Protein AF-A0A433E8P8-F1 (afdb_monomer_lite)

Structure (mmCIF, N/CA/C/O backbone):
data_AF-A0A433E8P8-F1
#
_entry.id   AF-A0A433E8P8-F1
#
loop_
_atom_site.group_PDB
_atom_site.id
_atom_site.type_symbol
_atom_site.label_atom_id
_atom_site.label_alt_id
_atom_site.label_comp_id
_atom_site.label_asym_id
_atom_site.label_entity_id
_atom_site.label_seq_id
_atom_site.pdbx_PDB_ins_code
_atom_site.Cartn_x
_atom_site.Cartn_y
_atom_site.Cartn_z
_atom_site.occupancy
_atom_site.B_iso_or_equiv
_atom_site.auth_seq_id
_atom_site.auth_comp_id
_atom_site.auth_asym_id
_atom_site.auth_atom_id
_atom_site.pdbx_PDB_model_num
ATOM 1 N N . MET A 1 1 ? 8.551 -35.996 46.171 1.00 39.94 1 MET A N 1
ATOM 2 C CA . MET A 1 1 ? 9.873 -35.864 45.514 1.00 39.94 1 MET A CA 1
ATOM 3 C C . MET A 1 1 ? 9.996 -34.426 45.002 1.00 39.94 1 MET A C 1
ATOM 5 O O . MET A 1 1 ? 9.026 -33.947 44.440 1.00 39.94 1 MET A O 1
ATOM 9 N N . ILE A 1 2 ? 10.965 -33.625 45.472 1.00 40.53 2 ILE A N 1
ATOM 10 C CA . ILE A 1 2 ? 12.286 -33.384 44.827 1.00 40.53 2 ILE A CA 1
ATOM 11 C C . ILE A 1 2 ? 12.084 -32.727 43.445 1.00 40.53 2 ILE A C 1
ATOM 13 O O . ILE A 1 2 ? 11.641 -33.420 42.542 1.00 40.53 2 ILE A O 1
ATOM 17 N N . SER A 1 3 ? 12.269 -31.419 43.207 1.00 45.62 3 SER A N 1
ATOM 18 C CA . SER A 1 3 ? 13.007 -30.315 43.876 1.00 45.62 3 SER A CA 1
ATOM 19 C C . SER A 1 3 ? 14.523 -30.243 43.614 1.00 45.62 3 SER A C 1
ATOM 21 O O . SER A 1 3 ? 15.326 -30.794 44.364 1.00 45.62 3 SER A O 1
ATOM 23 N N . GLN A 1 4 ? 14.888 -29.488 42.568 1.00 44.59 4 GLN A N 1
ATOM 24 C CA . GLN A 1 4 ? 16.209 -28.922 42.240 1.00 44.59 4 GLN A CA 1
ATOM 25 C C . GLN A 1 4 ? 16.003 -27.716 41.291 1.00 44.59 4 GLN A C 1
ATOM 27 O O . GLN A 1 4 ? 14.996 -27.679 40.593 1.00 44.59 4 GLN A O 1
ATOM 32 N N . LYS A 1 5 ? 16.940 -26.772 41.119 1.00 45.53 5 LYS A N 1
ATOM 33 C CA . LYS A 1 5 ? 17.704 -25.974 42.105 1.00 45.53 5 LYS A CA 1
ATOM 34 C C . LYS A 1 5 ? 18.268 -24.738 41.367 1.00 45.53 5 LYS A C 1
ATOM 36 O O . LYS A 1 5 ? 18.470 -24.797 40.160 1.00 45.53 5 LYS A O 1
ATOM 41 N N . MET A 1 6 ? 18.528 -23.632 42.066 1.00 47.59 6 MET A N 1
ATOM 42 C CA . MET A 1 6 ? 19.082 -22.410 41.453 1.00 47.59 6 MET A CA 1
ATOM 43 C C . MET A 1 6 ? 20.539 -22.588 40.995 1.00 47.59 6 MET A C 1
ATOM 45 O O . MET A 1 6 ? 21.353 -23.115 41.753 1.00 47.59 6 MET A O 1
ATOM 49 N N . VAL A 1 7 ? 20.881 -21.988 39.852 1.00 45.47 7 VAL A N 1
ATOM 50 C CA . VAL A 1 7 ? 22.133 -21.237 39.651 1.00 45.47 7 VAL A CA 1
ATOM 51 C C . VAL A 1 7 ? 21.758 -19.940 38.933 1.00 45.47 7 VAL A C 1
ATOM 53 O O . VAL A 1 7 ? 20.931 -19.957 38.026 1.00 45.47 7 VAL A O 1
ATOM 56 N N . GLY A 1 8 ? 22.347 -18.820 39.342 1.00 38.81 8 GLY A N 1
ATOM 57 C CA . GLY A 1 8 ? 22.247 -17.541 38.641 1.00 38.81 8 GLY A CA 1
ATOM 58 C C . GLY A 1 8 ? 23.615 -16.869 38.590 1.00 38.81 8 GLY A C 1
ATOM 59 O O . GLY A 1 8 ? 24.487 -17.188 39.397 1.00 38.81 8 GLY A O 1
ATOM 60 N N . VAL A 1 9 ? 23.796 -15.936 37.656 1.00 38.75 9 VAL A N 1
ATOM 61 C CA . VAL A 1 9 ? 24.980 -15.071 37.585 1.00 38.75 9 VAL A CA 1
ATOM 62 C C . VAL A 1 9 ? 24.516 -13.625 37.470 1.00 38.75 9 VAL A C 1
ATOM 64 O O . VAL A 1 9 ? 23.704 -13.289 36.612 1.00 38.75 9 VAL A O 1
ATOM 67 N N . LEU A 1 10 ? 25.044 -12.785 38.355 1.00 40.22 10 LEU A N 1
ATOM 68 C CA . LEU A 1 10 ? 24.885 -11.336 38.358 1.00 40.22 10 LEU A CA 1
ATOM 69 C C . LEU A 1 10 ? 26.182 -10.717 37.829 1.00 40.22 10 LEU A C 1
ATOM 71 O O . LEU A 1 10 ? 27.251 -11.020 38.353 1.00 40.22 10 LEU A O 1
ATOM 75 N N . MET A 1 11 ? 26.085 -9.814 36.854 1.00 42.91 11 MET A N 1
ATOM 76 C CA . MET A 1 11 ? 27.160 -8.881 36.509 1.00 42.91 11 MET A CA 1
ATOM 77 C C . MET A 1 11 ? 26.560 -7.505 36.228 1.00 42.91 11 MET A C 1
ATOM 79 O O . MET A 1 11 ? 25.650 -7.367 35.414 1.00 42.91 11 MET A O 1
ATOM 83 N N . LEU A 1 12 ? 27.061 -6.499 36.942 1.00 46.53 12 LEU A N 1
ATOM 84 C CA . LEU A 1 12 ? 26.674 -5.095 36.820 1.00 46.53 12 LEU A CA 1
ATOM 85 C C . LEU A 1 12 ? 27.708 -4.352 35.976 1.00 46.53 12 LEU A C 1
ATOM 87 O O . LEU A 1 12 ? 28.896 -4.469 36.252 1.00 46.53 12 LEU A O 1
ATOM 91 N N . LEU A 1 13 ? 27.249 -3.519 35.042 1.00 41.50 13 LEU A N 1
ATOM 92 C CA . LEU A 1 13 ? 27.940 -2.315 34.567 1.00 41.50 13 LEU A CA 1
ATOM 93 C C . LEU A 1 13 ? 26.898 -1.448 33.821 1.00 41.50 13 LEU A C 1
ATOM 95 O O . LEU A 1 13 ? 26.081 -1.990 33.087 1.00 41.50 13 LEU A O 1
ATOM 99 N N . GLY A 1 14 ? 26.820 -0.124 33.960 1.00 37.12 14 GLY A N 1
ATOM 100 C CA . GLY A 1 14 ? 27.630 0.779 34.781 1.00 37.12 14 GLY A CA 1
ATOM 101 C C . GLY A 1 14 ? 28.131 1.968 33.964 1.00 37.12 14 GLY A C 1
ATOM 102 O O . GLY A 1 14 ? 29.299 1.997 33.599 1.00 37.12 14 GLY A O 1
ATOM 103 N N . GLY A 1 15 ? 27.258 2.934 33.655 1.00 38.78 15 GLY A N 1
ATOM 104 C CA . GLY A 1 15 ? 27.629 4.087 32.828 1.00 38.78 15 GLY A CA 1
ATOM 105 C C . GLY A 1 15 ? 26.532 5.143 32.722 1.00 38.78 15 GLY A C 1
ATOM 106 O O . GLY A 1 15 ? 25.720 5.102 31.804 1.00 38.78 15 GLY A O 1
ATOM 107 N N . ALA A 1 16 ? 26.524 6.101 33.650 1.00 42.28 16 ALA A N 1
ATOM 108 C CA . ALA A 1 16 ? 25.745 7.331 33.533 1.00 42.28 16 ALA A CA 1
ATOM 109 C C . ALA A 1 16 ? 26.686 8.480 33.144 1.00 42.28 16 ALA A C 1
ATOM 111 O O . ALA A 1 16 ? 27.719 8.667 33.785 1.00 42.28 16 ALA A O 1
ATOM 112 N N . ILE A 1 17 ? 26.330 9.252 32.114 1.00 49.81 17 ILE A N 1
ATOM 113 C CA . ILE A 1 17 ? 27.082 10.439 31.690 1.00 49.81 17 ILE A CA 1
ATOM 114 C C . ILE A 1 17 ? 26.237 11.669 32.019 1.00 49.81 17 ILE A C 1
ATOM 116 O O . ILE A 1 17 ? 25.195 11.894 31.409 1.00 49.81 17 ILE A O 1
ATOM 120 N N . ALA A 1 18 ? 26.684 12.452 32.999 1.00 40.50 18 ALA A N 1
ATOM 121 C CA . ALA A 1 18 ? 26.110 13.757 33.303 1.00 40.50 18 ALA A CA 1
ATOM 122 C C . ALA A 1 18 ? 26.801 14.843 32.466 1.00 40.50 18 ALA A C 1
ATOM 124 O O . ALA A 1 18 ? 28.017 14.802 32.281 1.00 40.50 18 ALA A O 1
ATOM 125 N N . VAL A 1 19 ? 26.037 15.835 32.006 1.00 51.69 19 VAL A N 1
ATOM 126 C CA . VAL A 1 19 ? 26.564 17.037 31.344 1.00 51.69 19 VAL A CA 1
ATOM 127 C C . VAL A 1 19 ? 26.182 18.276 32.153 1.00 51.69 19 VAL A C 1
ATOM 129 O O . VAL A 1 19 ? 25.003 18.550 32.364 1.00 51.69 19 VAL A O 1
ATOM 132 N N . THR A 1 20 ? 27.196 19.009 32.617 1.00 56.03 20 THR A N 1
ATOM 133 C CA . THR A 1 20 ? 27.062 20.196 33.474 1.00 56.03 20 THR A CA 1
ATOM 134 C C . THR A 1 20 ? 27.998 21.293 32.970 1.00 56.03 20 THR A C 1
ATOM 136 O O . THR A 1 20 ? 29.179 21.045 32.748 1.00 56.03 20 THR A O 1
ATOM 139 N N . GLY A 1 21 ? 27.465 22.506 32.823 1.00 34.75 21 GLY A N 1
ATOM 140 C CA . GLY A 1 21 ? 28.134 23.697 32.285 1.00 34.75 21 GLY A CA 1
ATOM 141 C C . GLY A 1 21 ? 27.082 24.525 31.536 1.00 34.75 21 GLY A C 1
ATOM 142 O O . GLY A 1 21 ? 26.451 24.001 30.628 1.00 34.75 21 GLY A O 1
ATOM 143 N N . CYS A 1 22 ? 26.695 25.738 31.939 1.00 43.53 22 CYS A N 1
ATOM 144 C CA . CYS A 1 22 ? 27.522 26.909 32.260 1.00 43.53 22 CYS A CA 1
ATOM 145 C C . CYS A 1 22 ? 28.447 27.255 31.074 1.00 43.53 22 CYS A C 1
ATOM 147 O O . CYS A 1 22 ? 29.278 26.435 30.704 1.00 43.53 22 CYS A O 1
ATOM 149 N N . GLY A 1 23 ? 28.351 28.403 30.402 1.00 35.25 23 GLY A N 1
ATOM 150 C CA . GLY A 1 23 ? 27.647 29.644 30.742 1.00 35.25 23 GLY A CA 1
ATOM 151 C C . GLY A 1 23 ? 28.663 30.770 30.909 1.00 35.25 23 GLY A C 1
ATOM 152 O O . GLY A 1 23 ? 29.367 30.818 31.911 1.00 35.25 23 GLY A O 1
ATOM 153 N N . GLY A 1 24 ? 28.758 31.661 29.923 1.00 30.20 24 GLY A N 1
ATOM 154 C CA . GLY A 1 24 ? 29.717 32.764 29.935 1.00 30.20 24 GLY A CA 1
ATOM 155 C C . GLY A 1 24 ? 29.775 33.491 28.594 1.00 30.20 24 GLY A C 1
ATOM 156 O O . GLY A 1 24 ? 29.871 32.857 27.546 1.00 30.20 24 GLY A O 1
ATOM 157 N N . SER A 1 25 ? 29.699 34.819 28.637 1.00 42.50 25 SER A N 1
ATOM 158 C CA . SER A 1 25 ? 29.883 35.692 27.473 1.00 42.50 25 SER A CA 1
ATOM 159 C C . SER A 1 25 ? 31.365 35.805 27.101 1.00 42.50 25 SER A C 1
ATOM 161 O O . SER A 1 25 ? 32.224 35.760 27.980 1.00 42.50 25 SER A O 1
ATOM 163 N N . GLY A 1 26 ? 31.666 36.019 25.819 1.00 35.69 26 GLY A N 1
ATOM 164 C CA . GLY A 1 26 ? 33.033 36.228 25.332 1.00 35.69 26 GLY A CA 1
ATOM 165 C C . GLY A 1 26 ? 33.061 37.112 24.089 1.00 35.69 26 GLY A C 1
ATOM 166 O O . GLY A 1 26 ? 32.854 36.635 22.979 1.00 35.69 26 GLY A O 1
ATOM 167 N N . GLU A 1 27 ? 33.313 38.402 24.286 1.00 36.09 27 GLU A N 1
ATOM 168 C CA . GLU A 1 27 ? 33.519 39.398 23.230 1.00 36.09 27 GLU A CA 1
ATOM 169 C C . GLU A 1 27 ? 35.020 39.695 23.098 1.00 36.09 27 GLU A C 1
ATOM 171 O O . GLU A 1 27 ? 35.674 39.871 24.125 1.00 36.09 27 GLU A O 1
ATOM 176 N N . SER A 1 28 ? 35.557 39.763 21.868 1.00 36.75 28 SER A N 1
ATOM 177 C CA . SER A 1 28 ? 36.638 40.684 21.436 1.00 36.75 28 SER A CA 1
ATOM 178 C C . SER A 1 28 ? 37.346 40.246 20.147 1.00 36.75 28 SER A C 1
ATOM 180 O O . SER A 1 28 ? 37.999 39.209 20.077 1.00 36.75 28 SER A O 1
ATOM 182 N N . THR A 1 29 ? 37.284 41.135 19.160 1.00 37.38 29 THR A N 1
ATOM 183 C CA . THR A 1 29 ? 38.372 41.600 18.282 1.00 37.38 29 THR A CA 1
ATOM 184 C C . THR A 1 29 ? 39.806 41.115 18.565 1.00 37.38 29 THR A C 1
ATOM 186 O O . THR A 1 29 ? 40.356 41.377 19.632 1.00 37.38 29 THR A O 1
ATOM 189 N N . ALA A 1 30 ? 40.481 40.626 17.518 1.00 34.25 30 ALA A N 1
ATOM 190 C CA . ALA A 1 30 ? 41.922 40.808 17.291 1.00 34.25 30 ALA A CA 1
ATOM 191 C C . ALA A 1 30 ? 42.221 40.809 15.773 1.00 34.25 30 ALA A C 1
ATOM 193 O O . ALA A 1 30 ? 41.451 40.251 14.992 1.00 34.25 30 ALA A O 1
ATOM 194 N N . SER A 1 31 ? 43.313 41.455 15.351 1.00 34.06 31 SER A N 1
ATOM 195 C CA . SER A 1 31 ? 43.582 41.799 13.941 1.00 34.06 31 SER A CA 1
ATOM 196 C C . SER A 1 31 ? 44.835 41.125 13.367 1.00 34.06 31 SER A C 1
ATOM 198 O O . SER A 1 31 ? 45.732 40.756 14.118 1.00 34.06 31 SER A O 1
ATOM 200 N N . SER A 1 32 ? 44.951 41.174 12.030 1.00 34.78 32 SER A N 1
ATOM 201 C CA . SER A 1 32 ? 46.214 41.147 11.261 1.00 34.78 32 SER A CA 1
ATOM 202 C C . SER A 1 32 ? 46.967 39.805 11.138 1.00 34.78 32 SER A C 1
ATOM 204 O O . SER A 1 32 ? 46.941 38.977 12.035 1.00 34.78 32 SER A O 1
ATOM 206 N N . ALA A 1 33 ? 47.734 39.548 10.068 1.00 32.78 33 ALA A N 1
ATOM 207 C CA . ALA A 1 33 ? 47.738 40.127 8.712 1.00 32.78 33 ALA A CA 1
ATOM 208 C C . ALA A 1 33 ? 48.635 39.294 7.771 1.00 32.78 33 ALA A C 1
ATOM 210 O O . ALA A 1 33 ? 49.668 38.788 8.201 1.00 32.78 33 ALA A O 1
ATOM 211 N N . THR A 1 34 ? 48.336 39.317 6.469 1.00 32.59 34 THR A N 1
ATOM 212 C CA . THR A 1 34 ? 49.358 39.270 5.405 1.00 32.59 34 THR A CA 1
ATOM 213 C C . THR A 1 34 ? 48.843 39.995 4.160 1.00 32.59 34 THR A C 1
ATOM 215 O O . THR A 1 34 ? 47.636 40.095 3.948 1.00 32.59 34 THR A O 1
ATOM 218 N N . ALA A 1 35 ? 49.752 40.568 3.371 1.00 37.12 35 ALA A N 1
ATOM 219 C CA . ALA A 1 35 ? 49.423 41.450 2.251 1.00 37.12 35 ALA A CA 1
ATOM 220 C C . ALA A 1 35 ? 49.508 40.745 0.888 1.00 37.12 35 ALA A C 1
ATOM 222 O O . ALA A 1 35 ? 50.260 39.785 0.729 1.00 37.12 35 ALA A O 1
ATOM 223 N N . GLN A 1 36 ? 48.841 41.310 -0.122 1.00 37.66 36 GLN A N 1
ATOM 224 C CA . GLN A 1 36 ? 49.278 41.189 -1.513 1.00 37.66 36 GLN A CA 1
ATOM 225 C C . GLN A 1 36 ? 49.096 42.528 -2.243 1.00 37.66 36 GLN A C 1
ATOM 227 O O . GLN A 1 36 ? 48.164 43.278 -1.958 1.00 37.66 36 GLN A O 1
ATOM 232 N N . SER A 1 37 ? 50.043 42.850 -3.123 1.00 35.81 37 SER A N 1
ATOM 233 C CA . SER A 1 37 ? 50.263 44.202 -3.644 1.00 35.81 37 SER A CA 1
ATOM 234 C C . SER A 1 37 ? 49.359 44.594 -4.815 1.00 35.81 37 SER A C 1
ATOM 236 O O . SER A 1 37 ? 48.898 43.757 -5.589 1.00 35.81 37 SER A O 1
ATOM 238 N N . SER A 1 38 ? 49.181 45.904 -4.976 1.00 35.62 38 SER A N 1
ATOM 239 C CA . SER A 1 38 ? 48.464 46.554 -6.076 1.00 35.62 38 SER A CA 1
ATOM 240 C C . SER A 1 38 ? 49.141 46.389 -7.443 1.00 35.62 38 SER A C 1
ATOM 242 O O . SER A 1 38 ? 50.366 46.321 -7.537 1.00 35.62 38 SER A O 1
ATOM 244 N N . SER A 1 39 ? 48.355 46.522 -8.516 1.00 34.28 39 SER A N 1
ATOM 245 C CA . SER A 1 39 ? 48.738 47.278 -9.722 1.00 34.28 39 SER A CA 1
ATOM 246 C C . SER A 1 39 ? 47.491 47.696 -10.506 1.00 34.28 39 SER A C 1
ATOM 248 O O . SER A 1 39 ? 46.573 46.900 -10.682 1.00 34.28 39 SER A O 1
ATOM 250 N N . SER A 1 40 ? 47.451 48.953 -10.952 1.00 37.97 40 SER A N 1
ATOM 251 C CA . SER A 1 40 ? 46.314 49.540 -11.678 1.00 37.97 40 SER A CA 1
ATOM 252 C C . SER A 1 40 ? 46.493 49.461 -13.197 1.00 37.97 40 SER A C 1
ATOM 254 O O . SER A 1 40 ? 47.618 49.488 -13.690 1.00 37.97 40 SER A O 1
ATOM 256 N N . ALA A 1 41 ? 45.383 49.480 -13.939 1.00 37.47 41 ALA A N 1
ATOM 257 C CA . ALA A 1 41 ? 45.350 49.777 -15.372 1.00 37.47 41 ALA A CA 1
ATOM 258 C C . ALA A 1 41 ? 44.338 50.907 -15.649 1.00 37.47 41 ALA A C 1
ATOM 260 O O . ALA A 1 41 ? 43.328 51.021 -14.955 1.00 37.47 41 ALA A O 1
ATOM 261 N N . SER A 1 42 ? 44.651 51.774 -16.614 1.00 37.88 42 SER A N 1
ATOM 262 C CA . SER A 1 42 ? 43.995 53.080 -16.804 1.00 37.88 42 SER A CA 1
ATOM 263 C C . SER A 1 42 ? 42.729 53.043 -17.674 1.00 37.88 42 SER A C 1
ATOM 265 O O . SER A 1 42 ? 42.418 52.044 -18.317 1.00 37.88 42 SER A O 1
ATOM 267 N N . VAL A 1 43 ? 42.001 54.165 -17.697 1.00 39.66 43 VAL A N 1
ATOM 268 C CA . VAL A 1 43 ? 40.684 54.335 -18.341 1.00 39.66 43 VAL A CA 1
ATOM 269 C C . VAL A 1 43 ? 40.717 55.221 -19.602 1.00 39.66 43 VAL A C 1
ATOM 271 O O . VAL A 1 43 ? 41.666 55.974 -19.801 1.00 39.66 43 VAL A O 1
ATOM 274 N N . ALA A 1 44 ? 39.586 55.209 -20.326 1.00 35.38 44 ALA A N 1
ATOM 275 C CA . ALA A 1 44 ? 39.037 56.239 -21.233 1.00 35.38 44 ALA A CA 1
ATOM 276 C C . ALA A 1 44 ? 39.145 56.041 -22.768 1.00 35.38 44 ALA A C 1
ATOM 278 O O . ALA A 1 44 ? 40.149 55.601 -23.318 1.00 35.38 44 ALA A O 1
ATOM 279 N N . SER A 1 45 ? 38.030 56.379 -23.432 1.00 35.97 45 SER A N 1
ATOM 280 C CA . SER A 1 45 ? 37.663 56.123 -24.839 1.00 35.97 45 SER A CA 1
ATOM 281 C C . SER A 1 45 ? 38.172 57.200 -25.826 1.00 35.97 45 SER A C 1
ATOM 283 O O . SER A 1 45 ? 38.655 58.247 -25.406 1.00 35.97 45 SER A O 1
ATOM 285 N N . THR A 1 46 ? 38.021 57.058 -27.153 1.00 38.50 46 THR A N 1
ATOM 286 C CA . THR A 1 46 ? 36.801 57.492 -27.892 1.00 38.50 46 THR A CA 1
ATOM 287 C C . THR A 1 46 ? 36.850 57.172 -29.408 1.00 38.50 46 THR A C 1
ATOM 289 O O . THR A 1 46 ? 37.929 57.093 -29.972 1.00 38.50 46 THR A O 1
ATOM 292 N N . SER A 1 47 ? 35.658 57.012 -30.021 1.00 39.09 47 SER A N 1
ATOM 293 C CA . SER A 1 47 ? 35.201 57.322 -31.409 1.00 39.09 47 SER A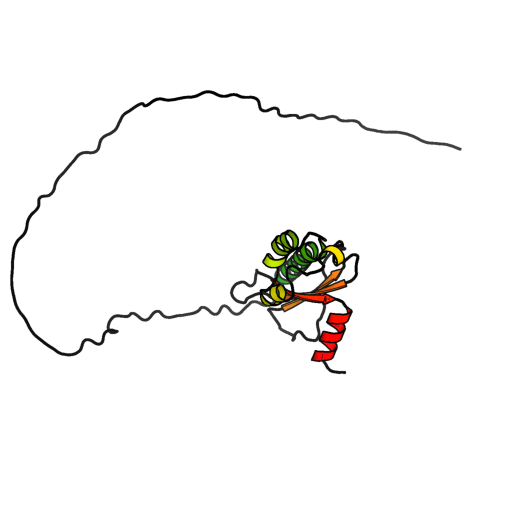 CA 1
ATOM 294 C C . SER A 1 47 ? 36.178 57.318 -32.614 1.00 39.09 47 SER A C 1
ATOM 296 O O . SER A 1 47 ? 37.227 57.939 -32.548 1.00 39.09 47 SER A O 1
ATOM 298 N N . ALA A 1 48 ? 35.854 56.838 -33.831 1.00 37.22 48 ALA A N 1
ATOM 299 C CA . ALA A 1 48 ? 34.694 56.141 -34.444 1.00 37.22 48 ALA A CA 1
ATOM 300 C C . ALA A 1 48 ? 35.156 55.620 -35.864 1.00 37.22 48 ALA A C 1
ATOM 302 O O . ALA A 1 48 ? 36.356 55.427 -36.018 1.00 37.22 48 ALA A O 1
ATOM 303 N N . ALA A 1 49 ? 34.401 55.346 -36.952 1.00 35.56 49 ALA A N 1
ATOM 304 C CA . ALA A 1 49 ? 32.986 55.509 -37.342 1.00 35.56 49 ALA A CA 1
ATOM 305 C C . ALA A 1 49 ? 32.583 54.617 -38.562 1.00 35.56 49 ALA A C 1
ATOM 307 O O . ALA A 1 49 ? 33.435 54.069 -39.250 1.00 35.56 49 ALA A O 1
ATOM 308 N N . SER A 1 50 ? 31.272 54.559 -38.844 1.00 38.81 50 SER A N 1
ATOM 309 C CA . SER A 1 50 ? 30.563 54.330 -40.129 1.00 38.81 50 SER A CA 1
ATOM 310 C C . SER A 1 50 ? 31.123 53.426 -41.250 1.00 38.81 50 SER A C 1
ATOM 312 O O . SER A 1 50 ? 31.930 53.852 -42.071 1.00 38.81 50 SER A O 1
ATOM 314 N N . SER A 1 51 ? 30.420 52.316 -41.503 1.00 35.81 51 SER A N 1
ATOM 315 C CA . SER A 1 51 ? 29.819 52.061 -42.829 1.00 35.81 51 SER A CA 1
ATOM 316 C C . SER A 1 51 ? 28.528 51.245 -42.669 1.00 35.81 51 SER A C 1
ATOM 318 O O . SER A 1 51 ? 28.402 50.473 -41.721 1.00 35.81 51 SER A O 1
ATOM 320 N N . ALA A 1 52 ? 27.546 51.452 -43.550 1.00 47.09 52 ALA A N 1
ATOM 321 C CA . ALA A 1 52 ? 26.275 50.730 -43.536 1.00 47.09 52 ALA A CA 1
ATOM 322 C C . ALA A 1 52 ? 26.086 49.993 -44.864 1.00 47.09 52 ALA A C 1
ATOM 324 O O . ALA A 1 52 ? 26.269 50.582 -45.928 1.00 47.09 52 ALA A O 1
ATOM 325 N N . SER A 1 53 ? 25.692 48.724 -44.795 1.00 40.22 53 SER A N 1
ATOM 326 C CA . SER A 1 53 ? 25.218 47.955 -45.944 1.00 40.22 53 SER A CA 1
ATOM 327 C C . SER A 1 53 ? 24.012 47.133 -45.508 1.00 40.22 53 SER A C 1
ATOM 329 O O . SER A 1 53 ? 24.021 46.539 -44.429 1.00 40.22 53 SER A O 1
ATOM 331 N N . SER A 1 54 ? 22.957 47.161 -46.312 1.00 49.56 54 SER A N 1
ATOM 332 C CA . SER A 1 54 ? 21.638 46.660 -45.933 1.00 49.56 54 SER A CA 1
ATOM 333 C C . SER A 1 54 ? 21.314 45.331 -46.606 1.00 49.56 54 SER A C 1
ATOM 335 O O . SER A 1 54 ? 21.602 45.149 -47.786 1.00 49.56 54 SER A O 1
ATOM 337 N N . SER A 1 55 ? 20.492 44.544 -45.904 1.00 45.34 55 SER A N 1
ATOM 338 C CA . SER A 1 55 ? 19.503 43.606 -46.459 1.00 45.34 55 SER A CA 1
ATOM 339 C C . SER A 1 55 ? 19.882 42.125 -46.630 1.00 45.34 55 SER A C 1
ATOM 341 O O . SER A 1 55 ? 21.029 41.756 -46.849 1.00 45.34 55 SER A O 1
ATOM 343 N N . LEU A 1 56 ? 18.802 41.333 -46.614 1.00 45.06 56 LEU A N 1
ATOM 344 C CA . LEU A 1 56 ? 18.620 39.923 -46.986 1.00 45.06 56 LEU A CA 1
ATOM 345 C C . LEU A 1 56 ? 19.067 38.823 -45.999 1.00 45.06 56 LEU A C 1
ATOM 347 O O . LEU A 1 56 ? 20.221 38.428 -45.918 1.00 45.06 56 LEU A O 1
ATOM 351 N N . ASP A 1 57 ? 18.034 38.285 -45.342 1.00 54.62 57 ASP A N 1
ATOM 352 C CA . ASP A 1 57 ? 17.833 36.901 -44.888 1.00 54.62 57 ASP A CA 1
ATOM 353 C C . ASP A 1 57 ? 18.960 36.182 -44.125 1.00 54.62 57 ASP A C 1
ATOM 355 O O . ASP A 1 57 ? 19.723 35.380 -44.661 1.00 54.62 57 ASP A O 1
ATOM 359 N N . ALA A 1 58 ? 18.957 36.371 -42.804 1.00 50.59 58 ALA A N 1
ATOM 360 C CA . ALA A 1 58 ? 19.516 35.409 -41.862 1.00 50.59 58 ALA A CA 1
ATOM 361 C C . ALA A 1 58 ? 18.367 34.741 -41.091 1.00 50.59 58 ALA A C 1
ATOM 363 O O . ALA A 1 58 ? 17.878 35.280 -40.097 1.00 50.59 58 ALA A O 1
ATOM 364 N N . SER A 1 59 ? 17.926 33.564 -41.550 1.00 55.91 59 SER A N 1
ATOM 365 C CA . SER A 1 59 ? 16.946 32.744 -40.823 1.00 55.91 59 SER A CA 1
ATOM 366 C C . SER A 1 59 ? 17.409 32.499 -39.370 1.00 55.91 59 SER A C 1
ATOM 368 O O . SER A 1 59 ? 18.520 31.999 -39.168 1.00 55.91 59 SER A O 1
ATOM 370 N N . PRO A 1 60 ? 16.587 32.791 -38.338 1.00 57.72 60 PRO A N 1
ATOM 371 C CA . PRO A 1 60 ? 17.038 32.930 -36.941 1.00 57.72 60 PRO A CA 1
ATOM 372 C C . PRO A 1 60 ? 17.445 31.619 -36.241 1.00 57.72 60 PRO A C 1
ATOM 374 O O . PRO A 1 60 ? 17.753 31.622 -35.053 1.00 57.72 60 PRO A O 1
ATOM 377 N N . LEU A 1 61 ? 17.442 30.496 -36.963 1.00 60.56 61 LEU A N 1
ATOM 378 C CA . LEU A 1 61 ? 17.836 29.170 -36.476 1.00 60.56 61 LEU A CA 1
ATOM 379 C C . LEU A 1 61 ? 19.207 28.713 -37.011 1.00 60.56 61 LEU A C 1
ATOM 381 O O . LEU A 1 61 ? 19.723 27.693 -36.550 1.00 60.56 61 LEU A O 1
ATOM 385 N N . SER A 1 62 ? 19.822 29.466 -37.932 1.00 55.06 62 SER A N 1
ATOM 386 C CA . SER A 1 62 ? 21.144 29.187 -38.519 1.00 55.06 62 SER A CA 1
ATOM 387 C C . SER A 1 62 ? 22.278 29.386 -37.504 1.00 55.06 62 SER A C 1
ATOM 389 O O . SER A 1 62 ? 23.006 30.374 -37.529 1.00 55.06 62 SER A O 1
ATOM 391 N N . GLY A 1 63 ? 22.403 28.439 -36.576 1.00 51.72 63 GLY A N 1
ATOM 392 C CA . GLY A 1 63 ? 23.332 28.487 -35.443 1.00 51.72 63 GLY A CA 1
ATOM 393 C C . GLY A 1 63 ? 22.891 27.634 -34.250 1.00 51.72 63 GLY A C 1
ATOM 394 O O . GLY A 1 63 ? 23.723 27.280 -33.414 1.00 51.72 63 GLY A O 1
ATOM 395 N N . VAL A 1 64 ? 21.615 27.225 -34.187 1.00 58.53 64 VAL A N 1
ATOM 396 C CA . VAL A 1 64 ? 21.169 26.195 -33.239 1.00 58.53 64 VAL A CA 1
ATOM 397 C C . VAL A 1 64 ? 21.788 24.861 -33.648 1.00 58.53 64 VAL A C 1
ATOM 399 O O . VAL A 1 64 ? 21.311 24.164 -34.543 1.00 58.53 64 VAL A O 1
ATOM 402 N N . LYS A 1 65 ? 22.867 24.484 -32.954 1.00 61.03 65 LYS A N 1
ATOM 403 C CA . LYS A 1 65 ? 23.321 23.096 -32.889 1.00 61.03 65 LYS A CA 1
ATOM 404 C C . LYS A 1 65 ? 22.228 22.315 -32.167 1.00 61.03 65 LYS A C 1
ATOM 406 O O . LYS A 1 65 ? 22.180 22.327 -30.939 1.00 61.03 65 LYS A O 1
ATOM 411 N N . GLY A 1 66 ? 21.326 21.719 -32.948 1.00 54.53 66 GLY A N 1
ATOM 412 C CA . GLY A 1 66 ? 20.155 21.015 -32.439 1.00 54.53 66 GLY A CA 1
ATOM 413 C C . GLY A 1 66 ? 20.550 20.047 -31.332 1.00 54.53 66 GLY A C 1
ATOM 414 O O . GLY A 1 66 ? 21.435 19.208 -31.517 1.00 54.53 66 GLY A O 1
ATOM 415 N N . TYR A 1 67 ? 19.920 20.195 -30.170 1.00 56.06 67 TYR A N 1
ATOM 416 C CA . TYR A 1 67 ? 20.076 19.251 -29.076 1.00 56.06 67 TYR A CA 1
ATOM 417 C C . TYR A 1 67 ? 19.537 17.915 -29.587 1.00 56.06 67 TYR A C 1
ATOM 419 O O . TYR A 1 67 ? 18.331 17.791 -29.803 1.00 56.06 67 TYR A O 1
ATOM 427 N N . SER A 1 68 ? 20.413 16.929 -29.812 1.00 59.44 68 SER A N 1
ATOM 428 C CA . SER A 1 68 ? 19.944 15.555 -29.973 1.00 59.44 68 SER A CA 1
ATOM 429 C C . SER A 1 68 ? 19.307 15.191 -28.643 1.00 59.44 68 SER A C 1
ATOM 431 O O . SER A 1 68 ? 20.015 14.963 -27.659 1.00 59.44 68 SER A O 1
ATOM 433 N N . GLN A 1 69 ? 17.973 15.202 -28.581 1.00 56.53 69 GLN A N 1
ATOM 434 C CA . GLN A 1 69 ? 17.247 14.618 -27.462 1.00 56.53 69 GLN A CA 1
ATOM 435 C C . GLN A 1 69 ? 17.297 13.102 -27.632 1.00 56.53 69 GLN A C 1
ATOM 437 O O . GLN A 1 69 ? 16.296 12.429 -27.865 1.00 56.53 69 GLN A O 1
ATOM 442 N N . GLU A 1 70 ? 18.514 12.581 -27.508 1.00 52.62 70 GLU A N 1
ATOM 443 C CA . GLU A 1 70 ? 18.827 1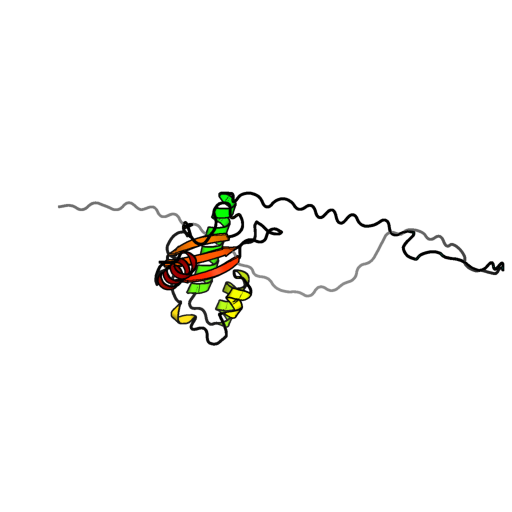1.172 -27.380 1.00 52.62 70 GLU A CA 1
ATOM 444 C C . GLU A 1 70 ? 18.402 10.758 -25.972 1.00 52.62 70 GLU A C 1
ATOM 446 O O . GLU A 1 70 ? 19.206 10.536 -25.068 1.00 52.62 70 GLU A O 1
ATOM 451 N N . ALA A 1 71 ? 17.082 10.764 -25.771 1.00 57.34 71 ALA A N 1
ATOM 452 C CA . ALA A 1 71 ? 16.437 10.214 -24.604 1.00 57.34 71 ALA A CA 1
ATOM 453 C C . ALA A 1 71 ? 16.804 8.733 -24.586 1.00 57.34 71 ALA A C 1
ATOM 455 O O . ALA A 1 71 ? 16.232 7.928 -25.323 1.00 57.34 71 ALA A O 1
ATOM 456 N N . SER A 1 72 ? 17.814 8.404 -23.784 1.00 52.47 72 SER A N 1
ATOM 457 C CA . SER A 1 72 ? 18.331 7.060 -23.595 1.00 52.47 72 SER 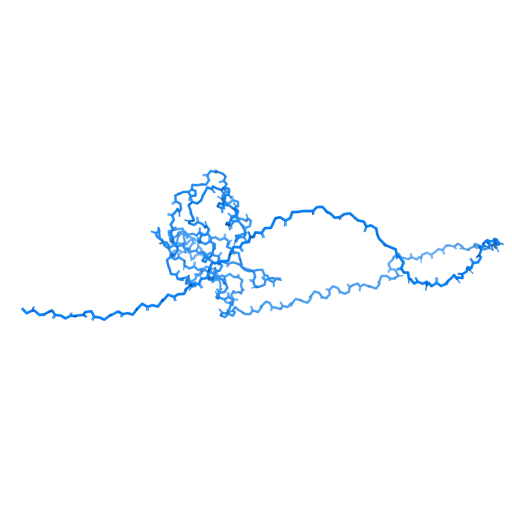A CA 1
ATOM 458 C C . SER A 1 72 ? 17.275 6.228 -22.877 1.00 52.47 72 SER A C 1
ATOM 460 O O . SER A 1 72 ? 17.321 6.029 -21.661 1.00 52.47 72 SER A O 1
ATOM 462 N N . PHE A 1 73 ? 16.290 5.770 -23.658 1.00 49.22 73 PHE A N 1
ATOM 463 C CA . PHE A 1 73 ? 15.208 4.896 -23.234 1.00 49.22 73 PHE A CA 1
ATOM 464 C C . PHE A 1 73 ? 15.814 3.562 -22.811 1.00 49.22 73 PHE A C 1
ATOM 466 O O . PHE A 1 73 ? 15.923 2.611 -23.583 1.00 49.22 73 PHE A O 1
ATOM 473 N N . THR A 1 74 ? 16.285 3.546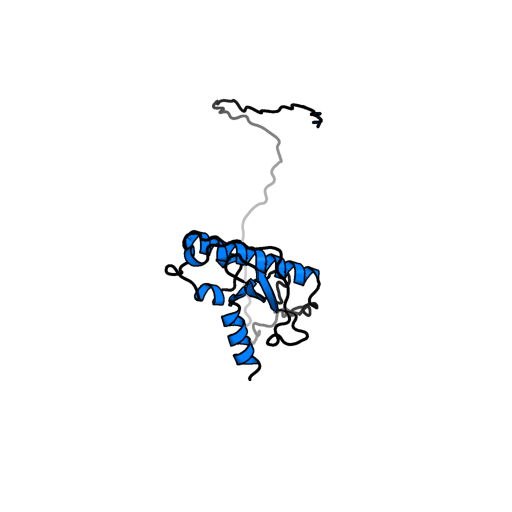 -21.572 1.00 54.62 74 THR A N 1
ATOM 474 C CA . THR A 1 74 ? 16.909 2.404 -20.926 1.00 54.62 74 THR A CA 1
ATOM 475 C C . THR A 1 74 ? 15.778 1.411 -20.692 1.00 54.62 74 THR A C 1
ATOM 477 O O . THR A 1 74 ? 14.897 1.712 -19.884 1.00 54.62 74 THR A O 1
ATOM 480 N N . PRO A 1 75 ? 15.716 0.279 -21.420 1.00 57.34 75 PRO A N 1
ATOM 481 C CA . PRO A 1 75 ? 14.544 -0.581 -21.366 1.00 57.34 75 PRO A CA 1
ATOM 482 C C . PRO A 1 75 ? 14.380 -1.098 -19.941 1.00 57.34 75 PRO A C 1
ATOM 484 O O . PRO A 1 75 ? 15.309 -1.698 -19.398 1.00 57.34 75 PRO A O 1
ATOM 487 N N . VAL A 1 76 ? 13.220 -0.841 -19.331 1.00 63.81 76 VAL A N 1
ATOM 488 C CA . VAL A 1 76 ? 12.998 -1.149 -17.913 1.00 63.81 76 VAL A CA 1
ATOM 489 C C . VAL A 1 76 ? 13.286 -2.622 -17.666 1.00 63.81 76 VAL A C 1
ATOM 491 O O . VAL A 1 76 ? 12.697 -3.499 -18.308 1.00 63.81 76 VAL A O 1
ATOM 494 N N . ALA A 1 77 ? 14.233 -2.864 -16.761 1.00 69.12 77 ALA A N 1
ATOM 495 C CA . ALA A 1 77 ? 14.741 -4.188 -16.461 1.00 69.12 77 ALA A CA 1
ATOM 496 C C . ALA A 1 77 ? 13.628 -5.117 -15.960 1.00 69.12 77 ALA A C 1
ATOM 498 O O . ALA A 1 77 ? 12.639 -4.685 -15.357 1.00 69.12 77 ALA A O 1
ATOM 499 N N . GLU A 1 78 ? 13.812 -6.411 -16.214 1.00 80.81 78 GLU A N 1
ATOM 500 C CA . GLU A 1 78 ? 12.959 -7.475 -15.685 1.00 80.81 78 GLU A CA 1
ATOM 501 C C . GLU A 1 78 ? 12.855 -7.364 -14.154 1.00 80.81 78 GLU A C 1
ATOM 503 O O . GLU A 1 78 ? 13.743 -6.823 -13.492 1.00 80.81 78 GLU A O 1
ATOM 508 N N . LEU A 1 79 ? 11.754 -7.845 -13.579 1.00 84.94 79 LEU A N 1
ATOM 509 C CA . LEU A 1 79 ? 11.500 -7.687 -12.151 1.00 84.94 79 LEU A CA 1
ATOM 510 C C . LEU A 1 79 ? 12.417 -8.609 -11.326 1.00 84.94 79 LEU A C 1
ATOM 512 O O . LEU A 1 79 ? 12.132 -9.798 -11.159 1.00 84.94 79 LEU A O 1
ATOM 516 N N . THR A 1 80 ? 13.508 -8.050 -10.804 1.00 89.12 80 THR A N 1
ATOM 517 C CA . THR A 1 80 ? 14.481 -8.780 -9.977 1.00 89.12 80 THR A CA 1
ATOM 518 C C . THR A 1 80 ? 13.878 -9.210 -8.636 1.00 89.12 80 THR A C 1
ATOM 520 O O . THR A 1 80 ? 12.905 -8.624 -8.162 1.00 89.12 80 THR A O 1
ATOM 523 N N . ASP A 1 81 ? 14.450 -10.218 -7.973 1.00 91.31 81 ASP A N 1
ATOM 524 C CA . ASP A 1 81 ? 13.982 -10.622 -6.635 1.00 91.31 81 ASP A CA 1
ATOM 525 C C . ASP A 1 81 ? 14.228 -9.541 -5.568 1.00 91.31 81 ASP A C 1
ATOM 527 O O . ASP A 1 81 ? 13.459 -9.404 -4.620 1.00 91.31 81 ASP A O 1
ATOM 531 N N . GLU A 1 82 ? 15.228 -8.688 -5.786 1.00 91.44 82 GLU A N 1
ATOM 532 C CA . GLU A 1 82 ? 15.472 -7.468 -5.012 1.00 91.44 82 GLU A CA 1
ATOM 533 C C . GLU A 1 82 ? 14.387 -6.393 -5.271 1.00 91.44 82 GLU A C 1
ATOM 535 O O . GLU A 1 82 ? 13.926 -5.736 -4.339 1.00 91.44 82 GLU A O 1
ATOM 540 N N . ASP A 1 83 ? 13.877 -6.251 -6.503 1.00 91.75 83 ASP A N 1
ATOM 541 C CA . ASP A 1 83 ? 12.694 -5.414 -6.769 1.00 91.75 83 ASP A CA 1
ATOM 542 C C . ASP A 1 83 ? 11.432 -5.954 -6.086 1.00 91.75 83 ASP A C 1
ATOM 544 O O . ASP A 1 83 ? 10.654 -5.174 -5.533 1.00 91.75 83 ASP A O 1
ATOM 548 N N . LYS A 1 84 ? 11.243 -7.280 -6.094 1.00 92.75 84 LYS A N 1
ATOM 549 C CA . LYS A 1 84 ? 10.146 -7.961 -5.389 1.00 92.75 84 LYS A CA 1
ATOM 550 C C . LYS A 1 84 ? 10.231 -7.710 -3.881 1.00 92.75 84 LYS A C 1
ATOM 552 O O . LYS A 1 84 ? 9.230 -7.331 -3.275 1.00 92.75 84 LYS A O 1
ATOM 557 N N . ALA A 1 85 ? 11.421 -7.835 -3.291 1.00 94.81 85 ALA A N 1
ATOM 558 C CA . ALA A 1 85 ? 11.664 -7.537 -1.881 1.00 94.81 85 ALA A CA 1
ATOM 559 C C . ALA A 1 85 ? 11.365 -6.064 -1.540 1.00 94.81 85 ALA A C 1
ATOM 561 O O . ALA A 1 85 ? 10.684 -5.791 -0.548 1.00 94.81 85 ALA A O 1
ATOM 562 N N . ARG A 1 86 ? 11.782 -5.111 -2.389 1.00 94.38 86 ARG A N 1
ATOM 563 C CA . ARG A 1 86 ? 11.416 -3.688 -2.243 1.00 94.38 86 ARG A CA 1
ATOM 564 C C . ARG A 1 86 ? 9.907 -3.455 -2.315 1.00 94.38 86 ARG A C 1
ATOM 566 O O . ARG A 1 86 ? 9.387 -2.692 -1.502 1.00 94.38 86 ARG A O 1
ATOM 573 N N . ALA A 1 87 ? 9.204 -4.112 -3.238 1.00 95.38 87 ALA A N 1
ATOM 574 C CA . ALA A 1 87 ? 7.753 -3.991 -3.366 1.00 95.38 87 ALA A CA 1
ATOM 575 C C . ALA A 1 87 ? 7.014 -4.540 -2.133 1.00 95.38 87 ALA A C 1
ATOM 577 O O . ALA A 1 87 ? 6.125 -3.869 -1.611 1.00 95.38 87 ALA A O 1
ATOM 578 N N . VAL A 1 88 ? 7.422 -5.710 -1.622 1.00 96.81 88 VAL A N 1
ATOM 579 C CA . VAL A 1 88 ? 6.890 -6.298 -0.377 1.00 96.81 88 VAL A CA 1
ATOM 580 C C . VAL A 1 88 ? 7.130 -5.369 0.812 1.00 96.81 88 VAL A C 1
ATOM 582 O O . VAL A 1 88 ? 6.182 -5.015 1.510 1.00 96.81 88 VAL A O 1
ATOM 585 N N . ARG A 1 89 ? 8.366 -4.891 0.998 1.00 96.25 89 ARG A N 1
ATOM 586 C CA . ARG A 1 89 ? 8.717 -3.956 2.078 1.00 96.25 89 ARG A CA 1
ATOM 587 C C . ARG A 1 89 ? 7.914 -2.649 1.990 1.00 96.25 89 ARG A C 1
ATOM 589 O O . ARG A 1 89 ? 7.473 -2.130 3.012 1.00 96.25 89 ARG A O 1
ATOM 596 N N . GLY A 1 90 ? 7.698 -2.131 0.779 1.00 96.25 90 GLY A N 1
ATOM 597 C CA . GLY A 1 90 ? 6.861 -0.954 0.532 1.00 96.25 90 GLY A CA 1
ATOM 598 C C . GLY A 1 90 ? 5.383 -1.186 0.861 1.00 96.25 90 GLY A C 1
ATOM 599 O O . GLY A 1 90 ? 4.756 -0.320 1.468 1.00 96.25 90 GLY A O 1
ATOM 600 N N . ALA A 1 91 ? 4.840 -2.360 0.523 1.00 97.62 91 ALA A N 1
ATOM 601 C CA . ALA A 1 91 ? 3.477 -2.751 0.877 1.00 97.62 91 ALA A CA 1
ATOM 602 C C . ALA A 1 91 ? 3.301 -2.895 2.397 1.00 97.62 91 ALA A C 1
ATOM 604 O O . ALA A 1 91 ? 2.324 -2.399 2.953 1.00 97.62 91 ALA A O 1
ATOM 605 N N . GLU A 1 92 ? 4.257 -3.525 3.083 1.00 97.56 92 GLU A N 1
ATOM 606 C CA . GLU A 1 92 ? 4.252 -3.641 4.541 1.00 97.56 92 GLU A CA 1
ATOM 607 C C . GLU A 1 92 ? 4.306 -2.276 5.234 1.00 97.56 92 GLU A C 1
ATOM 609 O O . GLU A 1 92 ? 3.517 -2.027 6.143 1.00 97.56 92 GLU A O 1
ATOM 614 N N . ASP A 1 93 ? 5.218 -1.387 4.828 1.00 97.25 93 ASP A N 1
ATOM 615 C CA . ASP A 1 93 ? 5.354 -0.058 5.437 1.00 97.25 93 ASP A CA 1
ATOM 616 C C . ASP A 1 93 ? 4.116 0.816 5.172 1.00 97.25 93 ASP A C 1
ATOM 618 O O . ASP A 1 93 ? 3.626 1.483 6.086 1.00 97.25 93 ASP A O 1
ATOM 622 N N . ALA A 1 94 ? 3.529 0.735 3.971 1.00 97.44 94 ALA A N 1
ATOM 623 C CA . ALA A 1 94 ? 2.261 1.395 3.669 1.00 97.44 94 ALA A CA 1
ATOM 624 C C . ALA A 1 94 ? 1.097 0.831 4.497 1.00 97.44 94 ALA A C 1
ATOM 626 O O . ALA A 1 94 ? 0.274 1.600 4.996 1.00 97.44 94 ALA A O 1
ATOM 627 N N . MET A 1 95 ? 1.042 -0.488 4.706 1.00 97.88 95 MET A N 1
ATOM 628 C CA . MET A 1 95 ? 0.011 -1.105 5.540 1.00 97.88 95 MET A CA 1
ATOM 629 C C . MET A 1 95 ? 0.180 -0.774 7.026 1.00 97.88 95 MET A C 1
ATOM 631 O O . MET A 1 95 ? -0.829 -0.526 7.682 1.00 97.88 95 MET A O 1
ATOM 635 N N . LYS A 1 96 ? 1.412 -0.676 7.552 1.00 97.56 96 LYS A N 1
ATOM 636 C CA . LYS A 1 96 ? 1.686 -0.207 8.929 1.00 97.56 96 LYS A CA 1
ATOM 637 C C . LYS A 1 96 ? 1.131 1.206 9.154 1.00 97.56 96 LYS A C 1
ATOM 639 O O . LYS A 1 96 ? 0.485 1.447 10.173 1.00 97.56 96 LYS A O 1
ATOM 644 N N . ALA A 1 97 ? 1.316 2.114 8.191 1.00 97.62 97 ALA A N 1
ATOM 645 C CA . ALA A 1 97 ? 0.705 3.445 8.228 1.00 97.62 97 ALA A CA 1
ATOM 646 C C . ALA A 1 97 ? -0.833 3.372 8.117 1.00 97.62 97 ALA A C 1
ATOM 648 O O . ALA A 1 97 ? -1.539 3.972 8.933 1.00 97.62 97 ALA A O 1
ATOM 649 N N . PHE A 1 98 ? -1.355 2.578 7.172 1.00 97.12 98 PHE A N 1
ATOM 650 C CA . PHE A 1 98 ? -2.792 2.408 6.929 1.00 97.12 98 PHE A CA 1
ATOM 651 C C . PHE A 1 98 ? -3.560 1.930 8.172 1.00 97.12 98 PHE A C 1
ATOM 653 O O . PHE A 1 98 ? -4.558 2.553 8.542 1.00 97.12 98 PHE A O 1
ATOM 660 N N . VAL A 1 99 ? -3.074 0.879 8.850 1.00 97.31 99 VAL A N 1
ATOM 661 C CA . VAL A 1 99 ? -3.723 0.286 10.039 1.00 97.31 99 VAL A CA 1
ATOM 662 C C . VAL A 1 99 ? -3.329 0.943 11.364 1.00 97.31 99 VAL A C 1
ATOM 664 O O . VAL A 1 99 ? -3.736 0.481 12.426 1.00 97.31 99 VAL A O 1
ATOM 667 N N . SER A 1 100 ? -2.563 2.037 11.343 1.00 96.62 100 SER A N 1
ATOM 668 C CA . SER A 1 100 ? -2.003 2.665 12.553 1.00 96.62 100 SER A CA 1
ATOM 669 C C . SER A 1 100 ? -3.041 3.139 13.584 1.00 96.62 100 SER A C 1
ATOM 671 O O . SER A 1 100 ? -2.710 3.339 14.754 1.00 96.62 100 SER A O 1
ATOM 673 N N . GLY A 1 101 ? -4.296 3.371 13.177 1.00 94.38 101 GLY A N 1
ATOM 674 C CA . GLY A 1 101 ? -5.340 3.926 14.047 1.00 94.38 101 GLY A CA 1
ATOM 675 C C . GLY A 1 101 ? -5.073 5.365 14.512 1.00 94.38 101 GLY A C 1
ATOM 676 O O . GLY A 1 101 ? -5.695 5.835 15.474 1.00 94.38 101 GLY A O 1
ATOM 677 N N . LYS A 1 102 ? -4.142 6.071 13.861 1.00 97.00 102 LYS A N 1
ATOM 678 C CA . LYS A 1 102 ? -3.849 7.490 14.107 1.00 97.00 102 LYS A CA 1
ATOM 679 C C . LYS A 1 102 ? -4.986 8.377 13.607 1.00 97.00 102 LYS A C 1
ATOM 681 O O . LYS A 1 102 ? -5.823 7.957 12.808 1.00 97.00 102 LYS A O 1
ATOM 686 N N . ASP A 1 103 ? -5.067 9.592 14.129 1.00 96.62 103 ASP A N 1
ATOM 687 C CA . ASP A 1 103 ? -6.035 10.587 13.661 1.00 96.62 103 ASP A CA 1
ATOM 688 C C . ASP A 1 103 ? -5.677 11.051 12.245 1.00 96.62 103 ASP A C 1
ATOM 690 O O . ASP A 1 103 ? -4.503 11.034 11.873 1.00 96.62 103 ASP A O 1
ATOM 694 N N . TYR A 1 104 ? -6.685 11.427 11.445 1.00 96.69 104 TYR A N 1
ATOM 695 C CA . TYR A 1 104 ? -6.552 11.573 9.986 1.00 96.69 104 TYR A CA 1
ATOM 696 C C . TYR A 1 104 ? -5.327 12.386 9.542 1.00 96.69 104 TYR A C 1
ATOM 698 O O . TYR A 1 104 ? -4.668 11.989 8.588 1.00 96.69 104 TYR A O 1
ATOM 706 N N . GLN A 1 105 ? -4.992 13.474 10.243 1.00 96.81 105 GLN A N 1
ATOM 707 C CA . GLN A 1 105 ? -3.818 14.287 9.928 1.00 96.81 105 GLN A CA 1
ATOM 708 C C . GLN A 1 105 ? -2.520 13.458 9.977 1.00 96.81 105 GLN A C 1
ATOM 710 O O . GLN A 1 105 ? -1.916 13.231 8.932 1.00 96.81 105 GLN A O 1
ATOM 715 N N . GLN A 1 106 ? -2.156 12.922 11.147 1.00 97.12 106 GLN A N 1
ATOM 716 C CA . GLN A 1 106 ? -0.956 12.090 11.333 1.00 97.12 106 GLN A CA 1
ATOM 717 C C . GLN A 1 106 ? -0.975 10.828 10.459 1.00 97.12 106 GLN A C 1
ATOM 719 O O . GLN A 1 106 ? 0.047 10.410 9.922 1.00 97.12 106 GLN A O 1
ATOM 724 N N . TRP A 1 107 ? -2.155 10.224 10.289 1.00 97.69 107 TRP A N 1
ATOM 725 C CA . TRP A 1 107 ? -2.345 9.079 9.399 1.00 97.69 107 TRP A CA 1
ATOM 726 C C . TRP A 1 107 ? -2.025 9.436 7.939 1.00 97.69 107 TRP A C 1
ATOM 728 O O . TRP A 1 107 ? -1.328 8.682 7.266 1.00 97.69 107 TRP A O 1
ATOM 738 N N . SER A 1 108 ? -2.472 10.601 7.456 1.00 97.19 108 SER A N 1
ATOM 739 C CA . SER A 1 108 ? -2.189 11.070 6.093 1.00 97.19 108 SER A CA 1
ATOM 740 C C . SER A 1 108 ? -0.724 11.477 5.908 1.00 97.19 108 SER A C 1
ATOM 742 O O . SER A 1 108 ? -0.140 11.157 4.877 1.00 97.19 108 SER A O 1
ATOM 744 N N . GLU A 1 109 ? -0.103 12.089 6.922 1.00 97.69 109 GLU A N 1
ATOM 745 C CA . GLU A 1 109 ? 1.323 12.449 6.935 1.00 97.69 109 GLU A CA 1
ATOM 746 C C . GLU A 1 109 ? 2.231 11.210 6.792 1.00 97.69 109 GLU A C 1
ATOM 748 O O . GLU A 1 109 ? 3.255 11.279 6.115 1.00 97.69 109 GLU A O 1
ATOM 753 N N . GLU A 1 110 ? 1.833 10.060 7.349 1.00 97.31 110 GLU A N 1
ATOM 754 C CA . GLU A 1 110 ? 2.567 8.789 7.231 1.00 97.31 110 GLU A CA 1
ATOM 755 C C . GLU A 1 110 ? 2.180 7.964 5.988 1.00 97.31 110 GLU A C 1
ATOM 757 O O . GLU A 1 110 ? 3.043 7.347 5.363 1.00 97.31 110 GLU A O 1
ATOM 762 N N . PHE A 1 111 ? 0.901 7.947 5.598 1.00 97.62 111 PHE A N 1
ATOM 763 C CA . PHE A 1 111 ? 0.402 7.100 4.507 1.00 97.62 111 PHE A CA 1
ATOM 764 C C . PHE A 1 111 ? 0.568 7.737 3.117 1.00 97.62 111 PHE A C 1
ATOM 766 O O . PHE A 1 111 ? 0.960 7.054 2.167 1.00 97.62 111 PHE A O 1
ATOM 773 N N . TYR A 1 112 ? 0.317 9.042 2.961 1.00 97.44 112 TYR A N 1
ATOM 774 C CA . TYR A 1 112 ? 0.323 9.698 1.643 1.00 97.44 112 TYR A CA 1
ATOM 775 C C . TYR A 1 112 ? 1.693 9.668 0.935 1.00 97.44 112 TYR A C 1
ATOM 777 O O . TYR A 1 112 ? 1.712 9.441 -0.282 1.00 97.44 112 TYR A O 1
ATOM 785 N N . PRO A 1 113 ? 2.847 9.773 1.631 1.00 97.12 113 PRO A N 1
ATOM 786 C CA . PRO A 1 113 ? 4.163 9.570 1.019 1.00 97.12 113 PRO A CA 1
ATOM 787 C C . PRO A 1 113 ? 4.376 8.187 0.386 1.00 97.12 113 PRO A C 1
ATOM 789 O O . PRO A 1 113 ? 5.218 8.061 -0.505 1.00 97.12 113 PRO A O 1
ATOM 792 N N . LEU A 1 114 ? 3.606 7.165 0.774 1.00 97.31 114 LEU A N 1
ATOM 793 C CA . LEU A 1 114 ? 3.777 5.770 0.339 1.00 97.31 114 LEU A CA 1
ATOM 794 C C . LEU A 1 114 ? 2.826 5.359 -0.802 1.00 97.31 114 LEU A C 1
ATOM 796 O O . LEU A 1 114 ? 3.018 4.318 -1.433 1.00 97.31 114 LEU A O 1
ATOM 800 N N . VAL A 1 115 ? 1.829 6.188 -1.121 1.00 96.75 115 VAL A N 1
ATOM 801 C CA . VAL A 1 115 ? 0.780 5.875 -2.108 1.00 96.75 115 VAL A CA 1
ATOM 802 C C . VAL A 1 115 ? 0.777 6.828 -3.315 1.00 96.75 115 VAL A C 1
ATOM 804 O O . VAL A 1 115 ? 1.489 7.842 -3.331 1.00 96.75 115 VAL A O 1
ATOM 807 N N . SER A 1 116 ? 0.011 6.477 -4.352 1.00 96.25 116 SER A N 1
ATOM 808 C CA . SER A 1 116 ? -0.254 7.307 -5.534 1.00 96.25 116 SER A CA 1
ATOM 809 C C . SER A 1 116 ? -1.286 8.404 -5.242 1.00 96.25 116 SER A C 1
ATOM 811 O O . SER A 1 116 ? -2.140 8.249 -4.370 1.00 96.25 116 SER A O 1
ATOM 813 N N . ALA A 1 117 ? -1.255 9.504 -6.002 1.00 94.88 117 ALA A N 1
ATOM 814 C CA . ALA A 1 117 ? -2.223 10.597 -5.853 1.00 94.88 117 ALA A CA 1
ATOM 815 C C . ALA A 1 117 ? -3.680 10.149 -6.105 1.00 94.88 117 ALA A C 1
ATOM 817 O O . ALA A 1 117 ? -4.597 10.621 -5.438 1.00 94.88 117 ALA A O 1
ATOM 818 N N . GLU A 1 118 ? -3.901 9.193 -7.013 1.00 94.12 118 GLU A N 1
ATOM 819 C CA . GLU A 1 118 ? -5.226 8.604 -7.252 1.00 94.12 118 GLU A CA 1
ATOM 820 C C . GLU A 1 118 ? -5.764 7.883 -6.006 1.00 94.12 118 GLU A C 1
ATOM 822 O O . GLU A 1 118 ? -6.928 8.061 -5.644 1.00 94.12 118 GLU A O 1
ATOM 827 N N . LEU A 1 119 ? -4.905 7.146 -5.292 1.00 95.81 119 LEU A N 1
ATOM 828 C CA . LEU A 1 119 ? -5.284 6.492 -4.042 1.00 95.81 119 LEU A CA 1
ATOM 829 C C . LEU A 1 119 ? -5.475 7.504 -2.900 1.00 95.81 119 LEU A C 1
ATOM 831 O O . LEU A 1 119 ? -6.405 7.339 -2.115 1.00 95.81 119 LEU A O 1
ATOM 835 N N . GLN A 1 120 ? -4.684 8.585 -2.832 1.00 95.69 120 GLN A N 1
ATOM 836 C CA . GLN A 1 120 ? -4.908 9.679 -1.866 1.00 95.69 120 GLN A CA 1
ATOM 837 C C . GLN A 1 120 ? -6.314 10.279 -2.018 1.00 95.69 120 GLN A C 1
ATOM 839 O O . GLN A 1 120 ? -6.994 10.493 -1.018 1.00 95.69 120 GLN A O 1
ATOM 844 N N . ASN A 1 121 ? -6.792 10.457 -3.255 1.00 95.44 121 ASN A N 1
ATOM 845 C CA . ASN A 1 121 ? -8.121 11.008 -3.546 1.00 95.44 121 ASN A CA 1
ATOM 846 C C . ASN A 1 121 ? -9.299 10.127 -3.065 1.00 95.44 121 ASN A C 1
ATOM 848 O O . ASN A 1 121 ? -10.427 10.619 -3.008 1.00 95.44 121 ASN A O 1
ATOM 852 N N . ARG A 1 122 ? -9.077 8.854 -2.688 1.00 94.56 122 ARG A N 1
ATOM 853 C CA . ARG A 1 122 ? -10.098 8.017 -2.013 1.00 94.56 122 ARG A CA 1
ATOM 854 C C . ARG A 1 122 ? -10.308 8.400 -0.539 1.00 94.56 122 ARG A C 1
ATOM 856 O O . ARG A 1 122 ? -11.278 7.939 0.065 1.00 94.56 122 ARG A O 1
ATOM 863 N N . TYR A 1 123 ? -9.427 9.210 0.049 1.00 94.25 123 TYR A N 1
ATOM 864 C CA . TYR A 1 123 ? -9.412 9.534 1.476 1.00 94.25 123 TYR A CA 1
ATOM 865 C C . TYR A 1 123 ? -9.496 11.048 1.728 1.00 94.25 123 TYR A C 1
ATOM 867 O O . TYR A 1 123 ? -9.170 11.877 0.883 1.00 94.25 123 TYR A O 1
ATOM 875 N N . GLY A 1 124 ? -9.966 11.424 2.916 1.00 94.62 124 GLY A N 1
ATOM 876 C CA . GLY A 1 124 ? -10.132 12.821 3.314 1.00 94.62 124 GLY A CA 1
ATOM 877 C C . GLY A 1 124 ? -10.466 12.948 4.802 1.00 94.62 124 GLY A C 1
ATOM 878 O O . GLY A 1 124 ? -10.584 11.934 5.484 1.00 94.62 124 GLY A O 1
ATOM 879 N N . PRO A 1 125 ? -10.712 14.158 5.336 1.00 93.88 125 PRO A N 1
ATOM 880 C CA . PRO A 1 125 ? -10.896 14.378 6.780 1.00 93.88 125 PRO A CA 1
ATOM 881 C C . PRO A 1 125 ? -12.049 13.614 7.464 1.00 93.88 125 PRO A C 1
ATOM 883 O O . PRO A 1 125 ? -12.170 13.657 8.684 1.00 93.88 125 PRO A O 1
ATOM 886 N N . LYS A 1 126 ? -12.908 12.929 6.695 1.00 94.88 126 LYS A N 1
ATOM 887 C CA . LYS A 1 126 ? -13.988 12.051 7.181 1.00 94.88 126 LYS A CA 1
ATOM 888 C C . LYS A 1 126 ? -13.627 10.554 7.150 1.00 94.88 126 LYS A C 1
ATOM 890 O O . LYS A 1 126 ? -14.477 9.726 7.465 1.00 94.88 126 LYS A O 1
ATOM 895 N N . THR A 1 127 ? -12.409 10.187 6.745 1.00 93.81 127 THR A N 1
ATOM 896 C CA . THR A 1 127 ? -11.943 8.794 6.712 1.00 93.81 127 THR A CA 1
ATOM 897 C C . THR A 1 127 ? -11.935 8.211 8.131 1.00 93.81 127 THR A C 1
ATOM 899 O O . THR A 1 127 ? -11.323 8.803 9.021 1.00 93.81 127 THR A O 1
ATOM 902 N N . PRO A 1 128 ? -12.569 7.048 8.374 1.00 93.62 128 PRO A N 1
ATOM 903 C CA . PRO A 1 128 ? -12.663 6.450 9.703 1.00 93.62 128 PRO A CA 1
ATOM 904 C C . PRO A 1 128 ? -11.367 5.707 10.071 1.00 93.62 128 PRO A C 1
ATOM 906 O O . PRO A 1 128 ? -11.381 4.504 10.315 1.00 93.62 128 PRO A O 1
ATOM 909 N N . THR A 1 129 ? -10.232 6.408 10.132 1.00 95.19 129 THR A N 1
ATOM 910 C CA . THR A 1 129 ? -8.897 5.815 10.366 1.00 95.19 129 THR A CA 1
ATOM 911 C C . THR A 1 129 ? -8.820 4.990 11.656 1.00 95.19 129 THR A C 1
ATOM 913 O O . THR A 1 129 ? -8.109 3.989 11.717 1.00 95.19 129 THR A O 1
ATOM 916 N N . LYS A 1 130 ? -9.619 5.343 12.673 1.00 94.00 130 LYS A N 1
ATOM 917 C CA . LYS A 1 130 ? -9.782 4.570 13.917 1.00 94.00 130 LYS A CA 1
ATOM 918 C C . LYS A 1 130 ? -10.349 3.162 13.698 1.00 94.00 130 LYS A C 1
ATOM 920 O O . LYS A 1 130 ? -9.997 2.264 14.453 1.00 94.00 130 LYS A O 1
ATOM 925 N N . ALA A 1 131 ? -11.185 2.959 12.678 1.00 93.06 131 ALA A N 1
ATOM 926 C CA . ALA A 1 131 ? -11.753 1.654 12.335 1.00 93.06 131 ALA A CA 1
ATOM 927 C C . ALA A 1 131 ? -10.743 0.734 11.626 1.00 93.06 131 ALA A C 1
ATOM 929 O O . ALA A 1 131 ? -10.899 -0.481 11.669 1.00 93.06 131 ALA A O 1
ATOM 930 N N . PHE A 1 132 ? -9.685 1.292 11.026 1.00 93.56 132 PHE A N 1
ATOM 931 C CA . PHE A 1 132 ? -8.587 0.511 10.447 1.00 93.56 132 PHE A CA 1
ATOM 932 C C . PHE A 1 132 ? -7.569 0.044 11.499 1.00 93.56 132 PHE A C 1
ATOM 934 O O . PHE A 1 132 ? -6.630 -0.659 11.139 1.00 93.56 132 PHE A O 1
ATOM 941 N N . LYS A 1 133 ? -7.714 0.438 12.778 1.00 96.69 133 LYS A N 1
ATOM 942 C CA . LYS A 1 133 ? -6.707 0.186 13.817 1.00 96.69 133 LYS A CA 1
ATOM 943 C C . LYS A 1 133 ? -6.417 -1.311 13.970 1.00 96.69 133 LYS A C 1
ATOM 945 O O . LYS A 1 133 ? -7.253 -2.067 14.462 1.00 96.69 133 LYS A O 1
ATOM 950 N N . SER A 1 134 ? -5.206 -1.714 13.609 1.00 96.50 134 SER A N 1
ATOM 951 C CA . SER A 1 134 ? -4.740 -3.096 13.665 1.00 96.50 134 SER A CA 1
ATOM 952 C C . SER A 1 134 ? -3.209 -3.155 13.741 1.00 96.50 134 SER A C 1
ATOM 954 O O . SER A 1 134 ? -2.550 -2.145 13.977 1.00 96.50 134 SER A O 1
ATOM 956 N N . GLU A 1 135 ? -2.649 -4.341 13.531 1.00 94.69 135 GLU A N 1
ATOM 957 C CA . GLU A 1 135 ? -1.213 -4.584 13.386 1.00 94.69 135 GLU A CA 1
ATOM 958 C C . GLU A 1 135 ? -0.962 -5.424 12.122 1.00 94.69 135 GLU A C 1
ATOM 960 O O . GLU A 1 135 ? -1.853 -6.157 11.677 1.00 94.69 135 GLU A O 1
ATOM 965 N N . VAL A 1 136 ? 0.221 -5.282 11.515 1.00 95.81 136 VAL A N 1
ATOM 966 C CA . VAL A 1 136 ? 0.658 -6.079 10.355 1.00 95.81 136 VAL A CA 1
ATOM 967 C C . VAL A 1 136 ? 1.339 -7.349 10.863 1.00 95.81 136 VAL A C 1
ATOM 969 O O . VAL A 1 136 ? 2.319 -7.281 11.599 1.00 95.81 136 VAL A O 1
ATOM 972 N N . ASN A 1 137 ? 0.814 -8.506 10.465 1.00 93.38 137 ASN A N 1
ATOM 973 C CA . ASN A 1 137 ? 1.178 -9.809 11.010 1.00 93.38 137 ASN A CA 1
ATOM 974 C C . ASN A 1 137 ? 2.067 -10.585 10.031 1.00 93.38 137 ASN A C 1
ATOM 976 O O . ASN A 1 137 ? 1.571 -11.166 9.068 1.00 93.38 137 ASN A O 1
ATOM 980 N N . GLY A 1 138 ? 3.369 -10.648 10.317 1.00 87.56 138 GLY A N 1
ATOM 981 C CA . GLY A 1 138 ? 4.344 -11.320 9.453 1.00 87.56 138 GLY A CA 1
ATOM 982 C C . GLY A 1 138 ? 4.673 -10.527 8.184 1.00 87.56 138 GLY A C 1
ATOM 983 O O . GLY A 1 138 ? 4.338 -9.349 8.068 1.00 87.56 138 GLY A O 1
ATOM 984 N N . SER A 1 139 ? 5.369 -11.174 7.248 1.00 91.81 139 SER A N 1
ATOM 985 C CA . SER A 1 139 ? 5.809 -10.550 5.995 1.00 91.81 139 SER A CA 1
ATOM 986 C C . SER A 1 139 ? 4.746 -10.591 4.899 1.00 91.81 139 SER A C 1
ATOM 988 O O . SER A 1 139 ? 3.909 -11.494 4.858 1.00 91.81 139 SER A O 1
ATOM 990 N N . GLY A 1 140 ? 4.807 -9.625 3.980 1.00 94.56 140 GLY A N 1
ATOM 991 C CA . GLY A 1 140 ? 3.963 -9.614 2.784 1.00 94.56 140 GLY A CA 1
ATOM 992 C C . GLY A 1 140 ? 4.348 -10.703 1.772 1.00 94.56 140 GLY A C 1
ATOM 993 O O . GLY A 1 140 ? 5.518 -11.032 1.595 1.00 94.56 140 GLY A O 1
ATOM 994 N N . GLU A 1 141 ? 3.355 -11.240 1.067 1.00 96.88 141 GLU A N 1
ATOM 995 C CA . GLU A 1 141 ? 3.514 -12.299 0.063 1.00 96.88 141 GLU A CA 1
ATOM 996 C C . GLU A 1 141 ? 3.098 -11.772 -1.316 1.00 96.88 141 GLU A C 1
ATOM 998 O O . GLU A 1 141 ? 1.989 -11.259 -1.465 1.00 96.88 141 GLU A O 1
ATOM 1003 N N . ILE A 1 142 ? 3.949 -11.894 -2.341 1.00 95.25 142 ILE A N 1
ATOM 1004 C CA . ILE A 1 142 ? 3.530 -11.582 -3.717 1.00 95.25 142 ILE A CA 1
ATOM 1005 C C . ILE A 1 142 ? 2.588 -12.683 -4.201 1.00 95.25 142 ILE A C 1
ATOM 1007 O O . ILE A 1 142 ? 2.960 -13.855 -4.218 1.00 95.25 142 ILE A O 1
ATOM 1011 N N . VAL A 1 143 ? 1.386 -12.295 -4.622 1.00 95.19 143 VAL A N 1
ATOM 1012 C CA . VAL A 1 143 ? 0.362 -13.211 -5.137 1.00 95.19 143 VAL A CA 1
ATOM 1013 C C . VAL A 1 143 ? 0.207 -13.067 -6.646 1.00 95.19 143 VAL A C 1
ATOM 1015 O O . VAL A 1 143 ? 0.337 -11.973 -7.199 1.00 95.19 143 VAL A O 1
ATOM 1018 N N . GLN A 1 144 ? -0.109 -14.176 -7.316 1.00 91.25 144 GLN A N 1
ATOM 1019 C CA . GLN A 1 144 ? -0.421 -14.172 -8.742 1.00 91.25 144 GLN A CA 1
ATOM 1020 C C . GLN A 1 144 ? -1.809 -13.554 -8.964 1.00 91.25 144 GLN A C 1
ATOM 1022 O O . GLN A 1 144 ? -2.834 -14.215 -8.802 1.00 91.25 144 GLN A O 1
ATOM 1027 N N . ASP A 1 145 ? -1.836 -12.273 -9.320 1.00 90.62 145 ASP A N 1
ATOM 1028 C CA . ASP A 1 145 ? -3.053 -11.552 -9.693 1.00 90.62 145 ASP A CA 1
ATOM 1029 C C . ASP A 1 145 ? -3.367 -11.818 -11.180 1.00 90.62 145 ASP A C 1
ATOM 1031 O O . ASP A 1 145 ? -2.585 -11.405 -12.039 1.00 90.62 145 ASP A O 1
ATOM 1035 N N . PRO A 1 146 ? -4.484 -12.493 -11.524 1.00 90.62 146 PRO A N 1
ATOM 1036 C CA . PRO A 1 146 ? -4.815 -12.851 -12.907 1.00 90.62 146 PRO A CA 1
ATOM 1037 C C . PRO A 1 146 ? -5.199 -11.641 -13.774 1.00 90.62 146 PRO A C 1
ATOM 1039 O O . PRO A 1 146 ? -5.360 -11.776 -14.985 1.00 90.62 146 PRO A O 1
ATOM 1042 N N . THR A 1 147 ? -5.354 -10.454 -13.179 1.00 89.31 147 THR A N 1
ATOM 1043 C CA . THR A 1 147 ? -5.564 -9.199 -13.917 1.00 89.31 147 THR A CA 1
ATOM 1044 C C . THR A 1 147 ? -4.243 -8.555 -14.356 1.00 89.31 147 THR A C 1
ATOM 1046 O O . THR A 1 147 ? -4.223 -7.745 -15.288 1.00 89.31 147 THR A O 1
ATOM 1049 N N . ILE A 1 148 ? -3.125 -8.942 -13.728 1.00 89.31 148 ILE A N 1
ATOM 1050 C CA . ILE A 1 148 ? -1.775 -8.517 -14.097 1.00 89.31 148 ILE A CA 1
ATOM 1051 C C . ILE A 1 148 ? -1.259 -9.451 -15.197 1.00 89.31 148 ILE A C 1
ATOM 1053 O O . ILE A 1 148 ? -1.082 -10.649 -14.996 1.00 89.31 148 ILE A O 1
ATOM 1057 N N . ARG A 1 149 ? -0.995 -8.886 -16.381 1.00 85.25 149 ARG A N 1
ATOM 1058 C CA . ARG A 1 149 ? -0.440 -9.629 -17.525 1.00 85.25 149 ARG A CA 1
ATOM 1059 C C . ARG A 1 149 ? 0.928 -10.233 -17.196 1.00 85.25 149 ARG A C 1
ATOM 1061 O O . ARG A 1 149 ? 1.752 -9.591 -16.545 1.00 85.25 149 ARG A O 1
ATOM 1068 N N . GLU A 1 150 ? 1.199 -11.417 -17.735 1.00 80.06 150 GLU A N 1
ATOM 1069 C CA . GLU A 1 150 ? 2.540 -12.006 -17.726 1.00 80.06 150 GLU A CA 1
ATOM 1070 C C . GLU A 1 150 ? 3.563 -11.066 -18.393 1.00 80.06 150 GLU A C 1
ATOM 1072 O O . GLU A 1 150 ? 3.230 -10.282 -19.284 1.00 80.06 150 GLU A O 1
ATOM 1077 N N . GLY A 1 151 ? 4.812 -11.097 -17.917 1.00 79.81 151 GLY A N 1
ATOM 1078 C CA . GLY A 1 151 ? 5.868 -10.184 -18.371 1.00 79.81 151 GLY A CA 1
ATOM 1079 C C . GLY A 1 151 ? 5.722 -8.725 -17.907 1.00 79.81 151 GLY A C 1
ATOM 1080 O O . GLY A 1 151 ? 6.520 -7.880 -18.310 1.00 79.81 151 GLY A O 1
ATOM 1081 N N . ASN A 1 152 ? 4.740 -8.393 -17.060 1.00 84.94 152 ASN A N 1
ATOM 1082 C CA . ASN A 1 152 ? 4.613 -7.053 -16.483 1.00 84.94 152 ASN A CA 1
ATOM 1083 C C . ASN A 1 152 ? 5.811 -6.725 -15.568 1.00 84.94 152 ASN A C 1
ATOM 1085 O O . ASN A 1 152 ? 6.131 -7.467 -14.641 1.00 84.94 152 ASN A O 1
ATOM 1089 N N . ARG A 1 153 ? 6.468 -5.588 -15.831 1.00 88.62 153 ARG A N 1
ATOM 1090 C CA . ARG A 1 153 ? 7.673 -5.124 -15.117 1.00 88.62 153 ARG A CA 1
ATOM 1091 C C . ARG A 1 153 ? 7.415 -3.971 -14.139 1.00 88.62 153 ARG A C 1
ATOM 1093 O O . ARG A 1 153 ? 8.378 -3.457 -13.575 1.00 88.62 153 ARG A O 1
ATOM 1100 N N . TYR A 1 154 ? 6.162 -3.558 -13.945 1.00 90.19 154 TYR A N 1
ATOM 1101 C CA . TYR A 1 154 ? 5.780 -2.317 -13.254 1.00 90.19 154 TYR A CA 1
ATOM 1102 C C . TYR A 1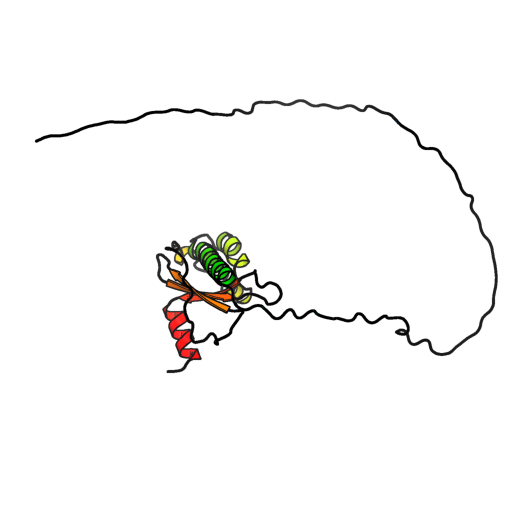 154 ? 4.864 -2.523 -12.050 1.00 90.19 154 TYR A C 1
ATOM 1104 O O . TYR A 1 154 ? 4.964 -1.756 -11.096 1.00 90.19 154 TYR A O 1
ATOM 1112 N N . THR A 1 155 ? 3.989 -3.533 -12.071 1.00 93.81 155 THR A N 1
ATOM 1113 C CA . THR A 1 155 ? 3.026 -3.780 -10.986 1.00 93.81 155 THR A CA 1
ATOM 1114 C C . THR A 1 155 ? 3.156 -5.167 -10.381 1.00 93.81 155 THR A C 1
ATOM 1116 O O . THR A 1 155 ? 3.202 -6.149 -11.120 1.00 93.81 155 THR A O 1
ATOM 1119 N N . VAL A 1 156 ? 3.084 -5.254 -9.052 1.00 94.88 156 VAL A N 1
ATOM 1120 C CA . VAL A 1 156 ? 2.891 -6.517 -8.323 1.00 94.88 156 VAL A CA 1
ATOM 1121 C C . VAL A 1 156 ? 1.778 -6.382 -7.294 1.00 94.88 156 VAL A C 1
ATOM 1123 O O . VAL A 1 156 ? 1.594 -5.318 -6.702 1.00 94.88 156 VAL A O 1
ATOM 1126 N N . ARG A 1 157 ? 1.051 -7.475 -7.051 1.00 96.88 157 ARG A N 1
ATOM 1127 C CA . ARG A 1 157 ? 0.074 -7.562 -5.965 1.00 96.88 157 ARG A CA 1
ATOM 1128 C C . ARG A 1 157 ? 0.720 -8.233 -4.755 1.00 96.88 157 ARG A C 1
ATOM 1130 O O . ARG A 1 157 ? 1.226 -9.347 -4.868 1.00 96.88 157 ARG A O 1
ATOM 1137 N N . VAL A 1 158 ? 0.688 -7.568 -3.605 1.00 97.88 158 VAL A N 1
ATOM 1138 C CA . VAL A 1 158 ? 1.198 -8.086 -2.330 1.00 97.88 158 VAL A CA 1
ATOM 1139 C C . VAL A 1 158 ? 0.026 -8.328 -1.384 1.00 97.88 158 VAL A C 1
ATOM 1141 O O . VAL A 1 158 ? -0.708 -7.403 -1.041 1.00 97.88 158 VAL A O 1
ATOM 1144 N N . LYS A 1 159 ? -0.142 -9.569 -0.938 1.00 98.00 159 LYS A N 1
ATOM 1145 C CA . LYS A 1 159 ? -1.032 -9.935 0.163 1.00 98.00 159 LYS A CA 1
ATOM 1146 C C . LYS A 1 159 ? -0.312 -9.629 1.477 1.00 98.00 159 LYS A C 1
ATOM 1148 O O . LYS A 1 159 ? 0.696 -10.260 1.789 1.00 98.00 159 LYS A O 1
ATOM 1153 N N . VAL A 1 160 ? -0.827 -8.674 2.243 1.00 98.00 160 VAL A N 1
ATOM 1154 C CA . VAL A 1 160 ? -0.321 -8.311 3.574 1.00 98.00 160 VAL A CA 1
ATOM 1155 C C . VAL A 1 160 ? -1.359 -8.720 4.612 1.00 98.00 160 VAL A C 1
ATOM 1157 O O . VAL A 1 160 ? -2.514 -8.294 4.551 1.00 98.00 160 VAL A O 1
ATOM 1160 N N . GLN A 1 161 ? -0.967 -9.564 5.564 1.00 97.06 161 GLN A N 1
ATOM 1161 C CA . GLN A 1 161 ? -1.865 -10.018 6.621 1.00 97.06 161 GLN A CA 1
ATOM 1162 C C . GLN A 1 161 ? -1.928 -8.984 7.751 1.00 97.06 161 GLN A C 1
ATOM 1164 O O . GLN A 1 161 ? -0.905 -8.470 8.197 1.00 97.06 161 GLN A O 1
ATOM 1169 N N . THR A 1 162 ? -3.130 -8.699 8.250 1.00 96.06 162 THR A N 1
ATOM 1170 C CA . THR A 1 162 ? -3.342 -7.822 9.414 1.00 96.06 162 THR A CA 1
ATOM 1171 C C . THR A 1 162 ? -4.219 -8.502 10.462 1.00 96.06 162 THR A C 1
ATOM 1173 O O . THR A 1 162 ? -4.821 -9.550 10.195 1.00 96.06 162 THR A O 1
ATOM 1176 N N . GLY A 1 163 ? -4.317 -7.908 11.653 1.00 94.00 163 GLY A N 1
ATOM 1177 C CA . GLY A 1 163 ? -5.215 -8.362 12.722 1.00 94.00 163 GLY A CA 1
ATOM 1178 C C . GLY A 1 163 ? -6.714 -8.227 12.412 1.00 94.00 163 GLY A C 1
ATOM 1179 O O . GLY A 1 163 ? -7.520 -8.826 13.116 1.00 94.00 163 GLY A O 1
ATOM 1180 N N . ILE A 1 164 ? -7.095 -7.490 11.359 1.00 92.62 164 ILE A N 1
ATOM 1181 C CA . ILE A 1 164 ? -8.482 -7.387 10.856 1.00 92.62 164 ILE A CA 1
ATOM 1182 C C . ILE A 1 164 ? -8.706 -8.131 9.523 1.00 92.62 164 ILE A C 1
ATOM 1184 O O . ILE A 1 164 ? -9.802 -8.081 8.972 1.00 92.62 164 ILE A O 1
ATOM 1188 N N . GLY A 1 165 ? -7.696 -8.852 9.019 1.00 94.19 165 GLY A N 1
ATOM 1189 C CA . GLY A 1 165 ? -7.782 -9.672 7.804 1.00 94.19 165 GLY A CA 1
ATOM 1190 C C . GLY A 1 165 ? -6.650 -9.427 6.792 1.00 94.19 165 GLY A C 1
ATOM 1191 O O . GLY A 1 165 ? -5.792 -8.567 7.012 1.00 94.19 165 GLY A O 1
ATOM 1192 N N . PRO A 1 166 ? -6.604 -10.201 5.694 1.00 96.50 166 PRO A N 1
ATOM 1193 C CA . PRO A 1 166 ? -5.678 -9.962 4.591 1.00 96.50 166 PRO A CA 1
ATOM 1194 C C . PRO A 1 166 ? -6.116 -8.768 3.731 1.00 96.50 166 PRO A C 1
ATOM 1196 O O . PRO A 1 166 ? -7.286 -8.653 3.356 1.00 96.50 166 PRO A O 1
ATOM 1199 N N . TYR A 1 167 ? -5.146 -7.935 3.359 1.00 97.56 167 TYR A N 1
ATOM 1200 C CA . TYR A 1 167 ? -5.284 -6.881 2.355 1.00 97.56 167 TYR A CA 1
ATOM 1201 C C . TYR A 1 167 ? -4.432 -7.192 1.123 1.00 97.56 167 TYR A C 1
ATOM 1203 O O . TYR A 1 167 ? -3.320 -7.707 1.236 1.00 97.56 167 TYR A O 1
ATOM 1211 N N . PHE A 1 168 ? -4.949 -6.846 -0.052 1.00 97.88 168 PHE A N 1
ATOM 1212 C CA . PHE A 1 168 ? -4.334 -7.055 -1.359 1.00 97.88 168 PHE A CA 1
ATOM 1213 C C . PHE A 1 168 ? -3.857 -5.711 -1.915 1.00 97.88 168 PHE A C 1
ATOM 1215 O O . PHE A 1 168 ? -4.598 -4.958 -2.549 1.00 97.88 168 PHE A O 1
ATOM 1222 N N . VAL A 1 169 ? -2.590 -5.413 -1.651 1.00 97.94 169 VAL A N 1
ATOM 1223 C CA . VAL A 1 169 ? -1.927 -4.142 -1.948 1.00 97.94 169 VAL A CA 1
ATOM 1224 C C . VAL A 1 169 ? -1.364 -4.181 -3.369 1.00 97.94 169 VAL A C 1
ATOM 1226 O O . VAL A 1 169 ? -0.515 -5.018 -3.675 1.00 97.94 169 VAL A O 1
ATOM 1229 N N . LEU A 1 170 ? -1.825 -3.299 -4.258 1.00 97.50 170 LEU A N 1
ATOM 1230 C CA . LEU A 1 170 ? -1.256 -3.162 -5.601 1.00 97.50 170 LEU A CA 1
ATOM 1231 C C . LEU A 1 170 ? -0.096 -2.165 -5.559 1.00 97.50 170 LEU A C 1
ATOM 1233 O O . LEU A 1 170 ? -0.308 -0.969 -5.368 1.00 97.50 170 LEU A O 1
ATOM 1237 N N . MET A 1 171 ? 1.125 -2.665 -5.731 1.00 97.00 171 MET A N 1
ATOM 1238 C CA . MET A 1 171 ? 2.341 -1.859 -5.808 1.00 97.00 171 MET A CA 1
ATOM 1239 C C . MET A 1 171 ? 2.650 -1.533 -7.270 1.00 97.00 171 MET A C 1
ATOM 1241 O O . MET A 1 171 ? 2.600 -2.423 -8.117 1.00 97.00 171 MET A O 1
ATOM 1245 N N . HIS A 1 172 ? 3.017 -0.286 -7.558 1.00 95.38 172 HIS A N 1
ATOM 1246 C CA . HIS A 1 172 ? 3.442 0.207 -8.871 1.00 95.38 172 HIS A CA 1
ATOM 1247 C C . HIS A 1 172 ? 4.808 0.906 -8.772 1.00 95.38 172 HIS A C 1
ATOM 1249 O O . HIS A 1 172 ? 5.030 1.665 -7.825 1.00 95.38 172 HIS A O 1
ATOM 1255 N N . ARG A 1 173 ? 5.694 0.708 -9.757 1.00 92.31 173 ARG A N 1
ATOM 1256 C CA . ARG A 1 173 ? 6.943 1.474 -9.940 1.00 92.31 173 ARG A CA 1
ATOM 1257 C C . ARG A 1 173 ? 6.968 2.229 -11.269 1.00 92.31 173 ARG A C 1
ATOM 1259 O O . ARG A 1 173 ? 6.420 1.760 -12.261 1.00 92.31 173 ARG A O 1
ATOM 1266 N N . GLU A 1 174 ? 7.613 3.389 -11.286 1.00 87.06 174 GLU A N 1
A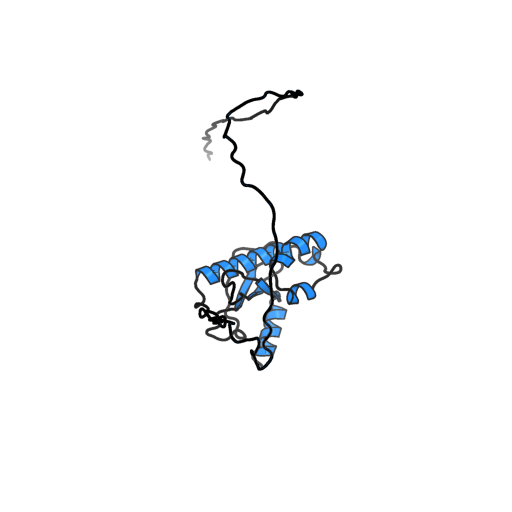TOM 1267 C CA . GLU A 1 174 ? 7.800 4.223 -12.486 1.00 87.06 174 GLU A CA 1
ATOM 1268 C C . GLU A 1 174 ? 9.000 3.734 -13.320 1.00 87.06 174 GLU A C 1
ATOM 1270 O O . GLU A 1 174 ? 9.943 3.152 -12.779 1.00 87.06 174 GLU A O 1
ATOM 1275 N N . ALA A 1 175 ? 8.989 3.974 -14.636 1.00 81.69 175 ALA A N 1
ATOM 1276 C CA . ALA A 1 175 ? 10.062 3.542 -15.542 1.00 81.69 175 ALA A CA 1
ATOM 1277 C C . ALA A 1 175 ? 11.376 4.299 -15.282 1.00 81.69 175 ALA A C 1
ATOM 1279 O O . ALA A 1 175 ? 12.467 3.735 -15.339 1.00 81.69 175 ALA A O 1
ATOM 1280 N N . GLU A 1 176 ? 11.241 5.575 -14.942 1.00 81.81 176 GLU A N 1
ATOM 1281 C CA . GLU A 1 176 ? 12.290 6.543 -14.643 1.00 81.81 176 GLU A CA 1
ATOM 1282 C C . GLU A 1 176 ? 12.867 6.354 -13.229 1.00 81.81 176 GLU A C 1
ATOM 1284 O O . GLU A 1 176 ? 13.925 6.896 -12.900 1.00 81.81 176 GLU A O 1
ATOM 1289 N N . ARG A 1 177 ? 12.147 5.622 -12.366 1.00 82.12 177 ARG A N 1
ATOM 1290 C CA . ARG A 1 177 ? 12.465 5.402 -10.947 1.00 82.12 177 ARG A CA 1
ATOM 1291 C C . ARG A 1 177 ? 12.108 3.971 -10.514 1.00 82.12 177 ARG A C 1
ATOM 1293 O O . ARG A 1 177 ? 11.302 3.798 -9.599 1.00 82.12 177 ARG A O 1
ATOM 1300 N N . PRO A 1 178 ? 12.712 2.927 -11.115 1.00 80.94 178 PRO A N 1
ATOM 1301 C CA . PRO A 1 178 ? 12.315 1.534 -10.893 1.00 80.94 178 PRO A CA 1
ATOM 1302 C C . PRO A 1 178 ? 12.567 1.009 -9.465 1.00 80.94 178 PRO A C 1
ATOM 1304 O O . PRO A 1 178 ? 12.096 -0.070 -9.105 1.00 80.94 178 PRO A O 1
ATOM 1307 N N . GLN A 1 179 ? 13.301 1.763 -8.644 1.00 85.56 179 GLN A N 1
ATOM 1308 C CA . GLN A 1 179 ? 13.506 1.526 -7.215 1.00 85.56 179 GLN A CA 1
ATOM 1309 C C . GLN A 1 179 ? 12.401 2.120 -6.319 1.00 85.56 179 GLN A C 1
ATOM 1311 O O . GLN A 1 179 ? 12.321 1.762 -5.144 1.00 85.56 179 GLN A O 1
ATOM 1316 N N . VAL A 1 180 ? 11.572 3.034 -6.840 1.00 89.81 180 VAL A N 1
ATOM 1317 C CA . VAL A 1 180 ? 10.504 3.713 -6.094 1.00 89.81 180 VAL A CA 1
ATOM 1318 C C . VAL A 1 180 ? 9.183 2.999 -6.344 1.00 89.81 180 VAL A C 1
ATOM 1320 O O . VAL A 1 180 ? 8.645 3.023 -7.447 1.00 89.81 180 VAL A O 1
ATOM 1323 N N . TRP A 1 181 ? 8.645 2.399 -5.286 1.00 94.81 181 TRP A N 1
ATOM 1324 C CA . TRP A 1 181 ? 7.347 1.736 -5.295 1.00 94.81 181 TRP A CA 1
ATOM 1325 C C . TRP A 1 181 ? 6.291 2.589 -4.587 1.00 94.81 181 TRP A C 1
ATOM 1327 O O . TRP A 1 181 ? 6.561 3.204 -3.554 1.00 94.81 181 TRP A O 1
ATOM 1337 N N . LYS A 1 182 ? 5.079 2.600 -5.140 1.00 96.88 182 LYS A N 1
ATOM 1338 C CA . LYS A 1 182 ? 3.898 3.295 -4.618 1.00 96.88 182 LYS A CA 1
ATOM 1339 C C . LYS A 1 182 ? 2.712 2.346 -4.566 1.00 96.88 182 LYS A C 1
ATOM 1341 O O . LYS A 1 182 ? 2.515 1.578 -5.505 1.00 96.88 182 LYS A O 1
ATOM 1346 N N . VAL A 1 183 ? 1.885 2.438 -3.529 1.00 97.81 183 VAL A N 1
ATOM 1347 C CA . VAL A 1 183 ? 0.584 1.752 -3.538 1.00 97.81 183 VAL A CA 1
ATOM 1348 C C . VAL A 1 183 ? -0.389 2.489 -4.460 1.00 97.81 183 VAL A C 1
ATOM 1350 O O . VAL A 1 183 ? -0.542 3.705 -4.345 1.00 97.81 183 VAL A O 1
ATOM 1353 N N . THR A 1 184 ? -1.076 1.761 -5.337 1.00 97.00 184 THR A N 1
ATOM 1354 C CA . THR A 1 184 ? -2.155 2.276 -6.199 1.00 97.00 184 THR A CA 1
ATOM 1355 C C . THR A 1 184 ? -3.536 1.762 -5.796 1.00 97.00 184 THR A C 1
ATOM 1357 O O . THR A 1 184 ? -4.517 2.477 -5.979 1.00 97.00 184 THR A O 1
ATOM 1360 N N . ALA A 1 185 ? -3.625 0.583 -5.174 1.00 96.69 185 ALA A N 1
ATOM 1361 C CA . ALA A 1 185 ? -4.850 0.070 -4.561 1.00 96.69 185 ALA A CA 1
ATOM 1362 C C . ALA A 1 185 ? -4.558 -0.632 -3.225 1.00 96.69 185 ALA A C 1
ATOM 1364 O O . ALA A 1 185 ? -3.545 -1.317 -3.084 1.00 96.69 185 ALA A O 1
ATOM 1365 N N . VAL A 1 186 ? -5.469 -0.472 -2.264 1.00 96.81 186 VAL A N 1
ATOM 1366 C CA . VAL A 1 186 ? -5.556 -1.271 -1.034 1.00 96.81 186 VAL A CA 1
ATOM 1367 C C . VAL A 1 186 ? -6.960 -1.851 -1.015 1.00 96.81 186 VAL A C 1
ATOM 1369 O O . VAL A 1 186 ? -7.922 -1.116 -0.794 1.00 96.81 186 VAL A O 1
ATOM 1372 N N . ASP A 1 187 ? -7.055 -3.150 -1.274 1.00 96.88 187 ASP A N 1
ATOM 1373 C CA . ASP A 1 187 ? -8.324 -3.863 -1.392 1.00 96.88 187 ASP A CA 1
ATOM 1374 C C . ASP A 1 187 ? -8.423 -4.908 -0.269 1.00 96.88 187 ASP A C 1
ATOM 1376 O O . ASP A 1 187 ? -7.462 -5.634 0.001 1.00 96.88 187 ASP A O 1
ATOM 1380 N N . THR A 1 188 ? -9.570 -5.019 0.402 1.00 96.50 188 THR A N 1
ATOM 1381 C CA . THR A 1 188 ? -9.868 -6.204 1.230 1.00 96.50 188 THR A CA 1
ATOM 1382 C C . THR A 1 188 ? -10.007 -7.450 0.349 1.00 96.50 188 THR A C 1
ATOM 1384 O O . THR A 1 188 ? -10.219 -7.344 -0.858 1.00 96.50 188 THR A O 1
ATOM 1387 N N . ALA A 1 189 ? -9.960 -8.651 0.937 1.00 94.75 189 ALA A N 1
ATOM 1388 C CA . ALA A 1 189 ? -10.193 -9.895 0.192 1.00 94.75 189 ALA A CA 1
ATOM 1389 C C . ALA A 1 189 ? -11.486 -9.877 -0.651 1.00 94.75 189 ALA A C 1
ATOM 1391 O O . ALA A 1 189 ? -11.468 -10.320 -1.792 1.00 94.75 189 ALA A O 1
ATOM 1392 N N . GLY A 1 190 ? -12.585 -9.318 -0.126 1.00 94.50 190 GLY A N 1
ATOM 1393 C CA . GLY A 1 190 ? -13.855 -9.214 -0.855 1.00 94.50 190 GLY A CA 1
ATOM 1394 C C . GLY A 1 190 ? -13.826 -8.208 -2.013 1.00 94.50 190 GLY A C 1
ATOM 1395 O O . GLY A 1 190 ? -14.393 -8.480 -3.070 1.00 94.50 190 GLY A O 1
ATOM 1396 N N . GLU A 1 191 ? -13.141 -7.073 -1.842 1.00 95.94 191 GLU A N 1
ATOM 1397 C CA . GLU A 1 191 ? -12.929 -6.090 -2.916 1.00 95.94 191 GLU A CA 1
ATOM 1398 C C . GLU A 1 191 ? -12.014 -6.652 -4.013 1.00 95.94 191 GLU A C 1
ATOM 1400 O O . GLU A 1 191 ? -12.323 -6.506 -5.194 1.00 95.94 191 GLU A O 1
ATOM 1405 N N . TYR A 1 192 ? -10.941 -7.354 -3.636 1.00 95.75 192 TYR A N 1
ATOM 1406 C CA . TYR A 1 192 ? -10.026 -8.021 -4.564 1.00 95.75 192 TYR A CA 1
ATOM 1407 C C . TYR A 1 192 ? -10.732 -9.116 -5.376 1.00 95.75 192 TYR A C 1
ATOM 1409 O O . TYR A 1 192 ? -10.656 -9.120 -6.603 1.00 95.75 192 TYR A O 1
ATOM 1417 N N . ASP A 1 193 ? -11.495 -9.991 -4.718 1.00 94.56 193 ASP A N 1
ATOM 1418 C CA . ASP A 1 193 ? -12.298 -11.028 -5.370 1.00 94.56 193 ASP A CA 1
ATOM 1419 C C . ASP A 1 193 ? -13.306 -10.448 -6.373 1.00 94.56 193 ASP A C 1
ATOM 1421 O O . ASP A 1 193 ? -13.494 -10.995 -7.463 1.00 94.56 193 ASP A O 1
ATOM 1425 N N . ALA A 1 194 ? -13.977 -9.352 -6.004 1.00 95.25 194 ALA A N 1
ATOM 1426 C CA . ALA A 1 194 ? -14.922 -8.657 -6.873 1.00 95.25 194 ALA A CA 1
ATOM 1427 C C . ALA A 1 194 ? -14.211 -7.975 -8.053 1.00 95.25 194 ALA A C 1
ATOM 1429 O O . ALA A 1 194 ? -14.682 -8.059 -9.190 1.00 95.25 194 ALA A O 1
ATOM 1430 N N . TYR A 1 195 ? -13.053 -7.355 -7.804 1.00 93.81 195 TYR A N 1
ATOM 1431 C CA . TYR A 1 195 ? -12.206 -6.763 -8.835 1.00 93.81 195 TYR A CA 1
ATOM 1432 C C . TYR A 1 195 ? -11.748 -7.817 -9.846 1.00 93.81 195 TYR A C 1
ATOM 1434 O O . TYR A 1 195 ? -11.996 -7.633 -11.038 1.00 93.81 195 TYR A O 1
ATOM 1442 N N . VAL A 1 196 ? -11.179 -8.940 -9.393 1.00 93.94 196 VAL A N 1
ATOM 1443 C CA . VAL A 1 196 ? -10.740 -10.053 -10.253 1.00 93.94 196 VAL A CA 1
ATOM 1444 C C . VAL A 1 196 ? -11.887 -10.526 -11.146 1.00 93.94 196 VAL A C 1
ATOM 1446 O O . VAL A 1 196 ? -11.756 -10.461 -12.368 1.00 93.94 196 VAL A O 1
ATOM 1449 N N . LYS A 1 197 ? -13.046 -10.872 -10.567 1.00 93.50 197 LYS A N 1
ATOM 1450 C CA . LYS A 1 197 ? -14.238 -11.323 -11.318 1.00 93.50 197 LYS A CA 1
ATOM 1451 C C . LYS A 1 197 ? -14.704 -10.282 -12.349 1.00 93.50 197 LYS A C 1
ATOM 1453 O O . LYS A 1 197 ? -15.088 -10.645 -13.458 1.00 93.50 197 LYS A O 1
ATOM 1458 N N . SER A 1 198 ? -14.593 -8.984 -12.041 1.00 93.69 198 SER A N 1
ATOM 1459 C CA . SER A 1 198 ? -14.918 -7.893 -12.981 1.00 93.69 198 SER A CA 1
ATOM 1460 C C . SER A 1 198 ? -13.944 -7.742 -14.164 1.00 93.69 198 SER A C 1
ATOM 1462 O O . SER A 1 198 ? -14.254 -7.021 -15.114 1.00 93.69 198 SER A O 1
ATOM 1464 N N . LYS A 1 199 ? -12.764 -8.376 -14.106 1.00 89.62 199 LYS A N 1
ATOM 1465 C CA . LYS A 1 199 ? -11.718 -8.316 -15.143 1.00 89.62 199 LYS A CA 1
ATOM 1466 C C . LYS A 1 199 ? -11.520 -9.634 -15.890 1.00 89.62 199 LYS A C 1
ATOM 1468 O O . LYS A 1 199 ? -11.194 -9.588 -17.071 1.00 89.62 199 LYS A O 1
ATOM 1473 N N . THR A 1 200 ? -11.711 -10.776 -15.231 1.00 87.31 200 THR A N 1
ATOM 1474 C CA . THR A 1 200 ? -11.584 -12.111 -15.842 1.00 87.31 200 THR A CA 1
ATOM 1475 C C . THR A 1 200 ? -12.877 -12.600 -16.488 1.00 87.31 200 THR A C 1
ATOM 1477 O O . THR A 1 200 ? -12.818 -13.427 -17.391 1.00 87.31 200 THR A O 1
ATOM 1480 N N . GLY A 1 201 ? -14.029 -12.090 -16.042 1.00 73.25 201 GLY A N 1
ATOM 1481 C CA . GLY A 1 201 ? -15.339 -12.660 -16.354 1.00 73.25 201 GLY A CA 1
ATOM 1482 C C . GLY A 1 201 ? -15.738 -13.798 -15.397 1.00 73.25 201 GLY A C 1
ATOM 1483 O O . GLY A 1 201 ? -14.957 -14.134 -14.497 1.00 73.25 201 GLY A O 1
ATOM 1484 N N . PRO A 1 202 ? -16.968 -14.328 -15.556 1.00 57.69 202 PRO A N 1
ATOM 1485 C CA . PRO A 1 202 ? -17.477 -15.501 -14.843 1.00 57.69 202 PRO A CA 1
ATOM 1486 C C . PRO A 1 202 ? -16.951 -16.829 -15.414 1.00 57.69 202 PRO A C 1
ATOM 1488 O O . PRO A 1 202 ? -16.701 -16.887 -16.639 1.00 57.69 202 PRO A O 1
#

Secondary structure (DSSP, 8-state):
-----------------------------------------------------------TTTT-----------PPPP--HHHHHHHHHHHHHHHHHHTS---HHHHHHHHGGGB-HHHHTT--TT--GGGG---B-S--EEE--TTSPTT-SSEEEEEEEETTEEEEEEEEE-SS-TT-EEEEEEEEHHHHHHHHHHHH--

pLDDT: mean 74.72, std 24.83, range [30.2, 98.0]

Radius of gyration: 33.93 Å; chains: 1; bounding box: 68×93×92 Å

Sequence (202 aa):
MISQKMVGVLMLLGGAIAVTGCGGSGESTASSATAQSSSSASVASTSAASSASSSLDASPLSGVKGYSQEASFTPVAELTDEDKARAVRGAEDAMKAFVSGKDYQQWSEEFYPLVSAELQNRYGPKTPTKAFKSEVNGSGEIVQDPTIREGNRYTVRVKVQTGIGPYFVLMHREAERPQVWKVTAVDTAGEYDAYVKSKTGP

Foldseek 3Di:
DDDDDDDDDDDDDDDDDDDDDDDDDDDDDDDDDDDDDDDDDDDDDDDDDDDDDDDDDDDPCVPPPDDPPPVVLPPQDACDVVLVVLQQVLQQQLLCLQQCLDQPVSSCVRNVVSADPQVVVVDDNPPNSNVSHWHWDDTWDFDDQVLDDPRDRFWTWIFIAIPVGTWTWIWGDDSVGSSRIHTHDTHGPVRSVVVSCVRVPD